Protein AF-A0A8H6N8F7-F1 (afdb_monomer_lite)

Organism: NCBI:txid2175873

Sequence (261 aa):
MEMISMSLSLWENTLRLYAQHRIFLEILWTTSWWVPLLLPAYGRMRTPTFAKYAKLPYAGLGVHLLLGSAVLSRYYFLYATTGASPVPDIVDLVLGLAFAASSLQMSAHVHMGFVPVVRGTFQSMALQQAAATALGYAYGDAGWHRAAVKILDAFVWVRWLAHYAPLLQGFRTYGARFTAAVFVSLPLCLWEGAYPAGTPAFIALLSMLLAVDKWASRKLDGKPGPFPRALAHCGFVTVQPKHRENAETDAEVDAAGVKQE

Secondary structure (DSSP, 8-state):
-HHHHHHHHHHHHHHHHHHHHHHHHHHHHHHHHHHHHHHHHHHHTTSHHHHHHTT--HHHHHHHHHHHHHHHHHHHHHHHHHSSPPPP-HHHHHHHHHHHHHHHHHHTT--SSSHHHHHHHHHHHHHHHHHHHHHHHHHT-HHHHHHHHHHTTHHHHHHHHHHHGGGSTT--SHHHHHHHHHHHHHHHHHHHTT-TTHHHHHHHHHHHHHHHHHHHHHHHTSS--HHHHHHHHTT-S---HHHHHHHHHHHHHHHHHTT--

Radius of gyration: 21.54 Å; chains: 1; bounding box: 44×47×79 Å

pLDDT: mean 88.4, std 13.24, range [39.88, 98.62]

Structure (mmCIF, N/CA/C/O backbone):
data_AF-A0A8H6N8F7-F1
#
_entry.id   AF-A0A8H6N8F7-F1
#
loop_
_atom_site.group_PDB
_atom_site.id
_atom_site.type_symbol
_atom_site.label_atom_id
_atom_site.label_alt_id
_atom_site.label_comp_id
_atom_site.label_asym_id
_atom_site.label_entity_id
_atom_site.label_seq_id
_atom_site.pdbx_PDB_ins_code
_atom_site.Cartn_x
_atom_site.Cartn_y
_atom_site.Cartn_z
_atom_site.occupancy
_atom_site.B_iso_or_equiv
_atom_site.auth_seq_id
_atom_site.auth_comp_id
_atom_site.auth_asym_id
_atom_site.auth_atom_id
_atom_site.pdbx_PDB_model_num
ATOM 1 N N . MET A 1 1 ? 12.695 19.269 40.455 1.00 65.12 1 MET A N 1
ATOM 2 C CA . MET A 1 1 ? 11.546 18.354 40.648 1.00 65.12 1 MET A CA 1
ATOM 3 C C . MET A 1 1 ? 10.294 18.856 39.923 1.00 65.12 1 MET A C 1
ATOM 5 O O . MET A 1 1 ? 9.653 18.066 39.247 1.00 65.12 1 MET A O 1
ATOM 9 N N . GLU A 1 2 ? 9.994 20.159 39.950 1.00 72.50 2 GLU A N 1
ATOM 10 C CA . GLU A 1 2 ? 8.830 20.756 39.258 1.00 72.50 2 GLU A CA 1
ATOM 11 C C . GLU A 1 2 ? 8.816 20.569 37.731 1.00 72.50 2 GLU A C 1
ATOM 13 O O . GLU A 1 2 ? 7.770 20.282 37.160 1.00 72.50 2 GLU A O 1
ATOM 18 N N . MET A 1 3 ? 9.975 20.631 37.068 1.00 68.56 3 MET A N 1
ATOM 19 C CA . MET A 1 3 ? 10.068 20.467 35.608 1.00 68.56 3 MET A CA 1
ATOM 20 C C . MET A 1 3 ? 9.625 19.073 35.121 1.00 68.56 3 MET A C 1
ATOM 22 O O . MET A 1 3 ? 9.060 18.946 34.040 1.00 68.56 3 MET A O 1
ATOM 26 N N . ILE A 1 4 ? 9.845 18.035 35.940 1.00 76.00 4 ILE A N 1
ATOM 27 C CA . ILE A 1 4 ? 9.419 16.653 35.653 1.00 76.00 4 ILE A CA 1
ATOM 28 C C . ILE A 1 4 ? 7.911 16.500 35.899 1.00 76.00 4 ILE A C 1
ATOM 30 O O . ILE A 1 4 ? 7.221 15.833 35.139 1.00 76.00 4 ILE A O 1
ATOM 34 N N . SER A 1 5 ? 7.374 17.164 36.926 1.00 73.88 5 SER A N 1
ATOM 35 C CA . SER A 1 5 ? 5.928 17.181 37.190 1.00 73.88 5 SER A CA 1
ATOM 36 C C . SER A 1 5 ? 5.151 17.882 36.064 1.00 73.88 5 SER A C 1
ATOM 38 O O . SER A 1 5 ? 4.116 17.397 35.608 1.00 73.88 5 SER A O 1
ATOM 40 N N . MET A 1 6 ? 5.692 18.990 35.545 1.00 82.69 6 MET A N 1
ATOM 41 C CA . MET A 1 6 ? 5.088 19.734 34.437 1.00 82.69 6 MET A CA 1
ATOM 42 C C . MET A 1 6 ? 5.139 18.966 33.106 1.00 82.69 6 MET A C 1
ATOM 44 O O . MET A 1 6 ? 4.196 19.044 32.322 1.00 82.69 6 MET A O 1
ATOM 48 N N . SER A 1 7 ? 6.204 18.201 32.838 1.00 82.88 7 SER A N 1
ATOM 49 C CA . SER A 1 7 ? 6.280 17.390 31.615 1.00 82.88 7 SER A CA 1
ATOM 50 C C . SER A 1 7 ? 5.319 16.196 31.640 1.00 82.88 7 SER A C 1
ATOM 52 O O . SER A 1 7 ? 4.711 15.886 30.615 1.00 82.88 7 SER A O 1
ATOM 54 N N . LEU A 1 8 ? 5.124 15.568 32.806 1.00 84.81 8 LEU A N 1
ATOM 55 C CA . LEU A 1 8 ? 4.173 14.467 32.984 1.00 84.81 8 LEU A CA 1
ATOM 56 C C . LEU A 1 8 ? 2.723 14.926 32.790 1.00 84.81 8 LEU A C 1
ATOM 58 O O . LEU A 1 8 ? 1.974 14.285 32.054 1.00 84.81 8 LEU A O 1
ATOM 62 N N . SER A 1 9 ? 2.342 16.071 33.365 1.00 90.12 9 SER A N 1
ATOM 63 C CA . SER A 1 9 ? 0.978 16.595 33.215 1.00 90.12 9 SER A CA 1
ATOM 64 C C . SER A 1 9 ? 0.659 16.998 31.770 1.00 90.12 9 SER A C 1
ATOM 66 O O . SER A 1 9 ? -0.441 16.736 31.281 1.00 90.12 9 SER A O 1
ATOM 68 N N . LEU A 1 10 ? 1.627 17.566 31.041 1.00 89.62 10 LEU A N 1
ATOM 69 C CA . LEU A 1 10 ? 1.473 17.883 29.619 1.00 89.62 10 LEU A CA 1
ATOM 70 C C . LEU A 1 10 ? 1.268 16.614 28.772 1.00 89.62 10 LEU A C 1
ATOM 72 O O . LEU A 1 10 ? 0.411 16.588 27.884 1.00 89.62 10 LEU A O 1
ATOM 76 N N . TRP A 1 11 ? 2.032 15.556 29.055 1.00 89.62 11 TRP A N 1
ATOM 77 C CA . TRP A 1 11 ? 1.922 14.279 28.352 1.00 89.62 11 TRP A CA 1
ATOM 78 C C . TRP A 1 11 ? 0.565 13.609 28.589 1.00 89.62 11 TRP A C 1
ATOM 80 O O . TRP A 1 11 ? -0.104 13.216 27.633 1.00 89.62 11 TRP A O 1
ATOM 90 N N . GLU A 1 12 ? 0.106 13.549 29.839 1.00 93.38 12 GLU A N 1
ATOM 91 C CA . GLU A 1 12 ? -1.213 13.005 30.180 1.00 93.38 12 GLU A CA 1
ATOM 92 C C . GLU A 1 12 ? -2.351 13.783 29.511 1.00 93.38 12 GLU A C 1
ATOM 94 O O . GLU A 1 12 ? -3.271 13.182 28.951 1.00 93.38 12 GLU A O 1
ATOM 99 N N . ASN A 1 13 ? -2.270 15.116 29.508 1.00 91.25 13 ASN A N 1
ATOM 100 C CA . ASN A 1 13 ? -3.240 15.965 28.819 1.00 91.25 13 ASN A CA 1
ATOM 101 C C . ASN A 1 13 ? -3.242 15.707 27.307 1.00 91.25 13 ASN A C 1
ATOM 103 O O . ASN A 1 13 ? -4.309 15.627 26.699 1.00 91.25 13 ASN A O 1
ATOM 107 N N . THR A 1 14 ? -2.067 15.504 26.708 1.00 89.19 14 THR A N 1
ATOM 108 C CA . THR A 1 14 ? -1.934 15.172 25.282 1.00 89.19 14 THR A CA 1
ATOM 109 C C . THR A 1 14 ? -2.563 13.816 24.966 1.00 89.19 14 THR A C 1
ATOM 111 O O . THR A 1 14 ? -3.321 13.702 24.005 1.00 89.19 14 THR A O 1
ATOM 114 N N . LEU A 1 15 ? -2.320 12.798 25.797 1.00 90.94 15 LEU A N 1
ATOM 115 C CA . LEU A 1 15 ? -2.925 11.475 25.636 1.00 90.94 15 LEU A CA 1
ATOM 116 C C . LEU A 1 15 ? -4.449 11.515 25.783 1.00 90.94 15 LEU A C 1
ATOM 118 O O . LEU A 1 15 ? -5.148 10.851 25.019 1.00 90.94 15 LEU A O 1
ATOM 122 N N . ARG A 1 16 ? -4.977 12.309 26.722 1.00 91.25 16 ARG A N 1
ATOM 123 C CA . ARG A 1 16 ? -6.427 12.506 26.876 1.00 91.25 16 ARG A CA 1
ATOM 124 C C . ARG A 1 16 ? -7.036 13.199 25.664 1.00 91.25 16 ARG A C 1
ATOM 126 O O . ARG A 1 16 ? -8.046 12.724 25.151 1.00 91.25 16 ARG A O 1
ATOM 133 N N . LEU A 1 17 ? -6.410 14.273 25.185 1.00 90.19 17 LEU A N 1
ATOM 134 C CA . LEU A 1 17 ? -6.863 15.008 24.005 1.00 90.19 17 LEU A CA 1
ATOM 135 C C . LEU A 1 17 ? -6.837 14.115 22.756 1.00 90.19 17 LEU A C 1
ATOM 137 O O . LEU A 1 17 ? -7.800 14.080 21.991 1.00 90.19 17 LEU A O 1
ATOM 141 N N . TYR A 1 18 ? -5.775 13.321 22.598 1.00 89.75 18 TYR A N 1
ATOM 142 C CA . TYR A 1 18 ? -5.691 12.307 21.554 1.00 89.75 18 TYR A CA 1
ATOM 143 C C . TYR A 1 18 ? -6.804 11.267 21.692 1.00 89.75 18 TYR A C 1
ATOM 145 O O . TYR A 1 18 ? -7.508 11.014 20.725 1.00 89.75 18 TYR A O 1
ATOM 153 N N . ALA A 1 19 ? -7.026 10.698 22.879 1.00 88.75 19 ALA A N 1
ATOM 154 C CA . ALA A 1 19 ? -8.071 9.698 23.089 1.00 88.75 19 ALA A CA 1
ATOM 155 C C . ALA A 1 19 ? -9.476 10.237 22.762 1.00 88.75 19 ALA A C 1
ATOM 157 O O . ALA A 1 19 ? -10.270 9.527 22.146 1.00 88.75 19 ALA A O 1
ATOM 158 N N . GLN A 1 20 ? -9.756 11.494 23.120 1.00 92.31 20 GLN A N 1
ATOM 159 C CA . GLN A 1 20 ? -11.032 12.163 22.851 1.00 92.31 20 GLN A CA 1
ATOM 160 C C . GLN A 1 20 ? -11.240 12.477 21.364 1.00 92.31 20 GLN A C 1
ATOM 162 O O . GLN A 1 20 ? -12.354 12.347 20.862 1.00 92.31 20 GLN A O 1
ATOM 167 N N . HIS A 1 21 ? -10.181 12.860 20.645 1.00 92.38 21 HIS A N 1
ATOM 168 C CA . HIS A 1 21 ? -10.279 13.328 19.258 1.00 92.38 21 HIS A CA 1
ATOM 169 C C . HIS A 1 21 ? -9.615 12.404 18.232 1.00 92.38 21 HIS A C 1
ATOM 171 O O . HIS A 1 21 ? -9.447 12.803 17.080 1.00 92.38 21 HIS A O 1
ATOM 177 N N . ARG A 1 22 ? -9.266 11.166 18.605 1.00 91.88 22 ARG A N 1
ATOM 178 C CA . ARG A 1 22 ? -8.479 10.240 17.767 1.00 91.88 22 ARG A CA 1
ATOM 179 C C . ARG A 1 22 ? -9.025 10.091 16.349 1.00 91.88 22 ARG A C 1
ATOM 181 O O . ARG A 1 22 ? -8.258 10.113 15.399 1.00 91.88 22 ARG A O 1
ATOM 188 N N . ILE A 1 23 ? -10.348 9.998 16.208 1.00 92.50 23 ILE A N 1
ATOM 189 C CA . ILE A 1 23 ? -11.019 9.770 14.921 1.00 92.50 23 ILE A CA 1
ATOM 190 C C . ILE A 1 23 ? -10.851 10.989 14.023 1.00 92.50 23 ILE A C 1
ATOM 192 O O . ILE A 1 23 ? -10.432 10.869 12.875 1.00 92.50 23 ILE A O 1
ATOM 196 N N . PHE A 1 24 ? -11.130 12.173 14.571 1.00 93.31 24 PHE A N 1
ATOM 197 C CA . PHE A 1 24 ? -10.958 13.431 13.859 1.00 93.31 24 PHE A CA 1
ATOM 198 C C . PHE A 1 24 ? -9.496 13.646 13.461 1.00 93.31 24 PHE A C 1
ATOM 200 O O . PHE A 1 24 ? -9.222 13.981 12.313 1.00 93.31 24 PHE A O 1
ATOM 207 N N . LEU A 1 25 ? -8.562 13.406 14.385 1.00 92.75 25 LEU A N 1
ATOM 208 C CA . LEU A 1 25 ? -7.131 13.543 14.128 1.00 92.75 25 LEU A CA 1
ATOM 209 C C . LEU A 1 25 ? -6.653 12.569 13.049 1.00 92.75 25 LEU A C 1
ATOM 211 O O . LEU A 1 25 ? -5.896 12.973 12.175 1.00 92.75 25 LEU A O 1
ATOM 215 N N . GLU A 1 26 ? -7.119 11.320 13.063 1.00 92.88 26 GLU A N 1
ATOM 216 C CA . GLU A 1 26 ? -6.758 10.322 12.057 1.00 92.88 26 GLU A CA 1
ATOM 217 C C . GLU A 1 26 ? -7.327 10.676 10.676 1.00 92.88 26 GLU A C 1
ATOM 219 O O . GLU A 1 26 ? -6.599 10.623 9.687 1.00 92.88 26 GLU A O 1
ATOM 224 N N . ILE A 1 27 ? -8.591 11.110 10.594 1.00 93.88 27 ILE A N 1
ATOM 225 C CA . ILE A 1 27 ? -9.196 11.585 9.340 1.00 93.88 27 ILE A CA 1
ATOM 226 C C . ILE A 1 27 ? -8.449 12.810 8.815 1.00 93.88 27 ILE A C 1
ATOM 228 O O . ILE A 1 27 ? -8.100 12.854 7.636 1.00 93.88 27 ILE A O 1
ATOM 232 N N . LEU A 1 28 ? -8.194 13.805 9.666 1.00 93.94 28 LEU A N 1
ATOM 233 C CA . LEU A 1 28 ? -7.483 15.026 9.292 1.00 93.94 28 LEU A CA 1
ATOM 234 C C . LEU A 1 28 ? -6.064 14.708 8.812 1.00 93.94 28 LEU A C 1
ATOM 236 O O . LEU A 1 28 ? -5.633 15.201 7.770 1.00 93.94 28 LEU A O 1
ATOM 240 N N . TRP A 1 29 ? -5.351 13.851 9.540 1.00 91.12 29 TRP A N 1
ATOM 241 C CA . TRP A 1 29 ? -4.020 13.387 9.172 1.00 91.12 29 TRP A CA 1
ATOM 242 C C . TRP A 1 29 ? -4.028 12.700 7.807 1.00 91.12 29 TRP A C 1
ATOM 244 O O . TRP A 1 29 ? -3.336 13.133 6.889 1.00 91.12 29 TRP A O 1
ATOM 254 N N . THR A 1 30 ? -4.874 11.688 7.623 1.00 91.81 30 THR A N 1
ATOM 255 C CA . THR A 1 30 ? -4.928 10.947 6.364 1.00 91.81 30 THR A CA 1
ATOM 256 C C . THR A 1 30 ? -5.357 11.854 5.210 1.00 91.81 30 THR A C 1
ATOM 258 O O . THR A 1 30 ? -4.682 11.907 4.184 1.00 91.81 30 THR A O 1
ATOM 261 N N . THR A 1 31 ? -6.419 12.644 5.360 1.00 91.12 31 THR A N 1
ATOM 262 C CA . THR A 1 31 ? -6.897 13.523 4.278 1.00 91.12 31 THR A CA 1
ATOM 263 C C . THR A 1 31 ? -5.898 14.617 3.905 1.00 91.12 31 THR A C 1
ATOM 265 O O . THR A 1 31 ? -5.712 14.869 2.712 1.00 91.12 31 THR A O 1
ATOM 268 N N . SER A 1 32 ? -5.207 15.223 4.878 1.00 92.75 32 SER A N 1
ATOM 269 C CA . SER A 1 32 ? -4.227 16.288 4.612 1.00 92.75 32 SER A CA 1
ATOM 270 C C . SER A 1 32 ? -3.031 15.810 3.787 1.00 92.75 32 SER A C 1
ATOM 272 O O . SER A 1 32 ? -2.471 16.594 3.023 1.00 92.75 32 SER A O 1
ATOM 274 N N . TRP A 1 33 ? -2.682 14.523 3.858 1.00 92.00 33 TRP A N 1
ATOM 275 C CA . TRP A 1 33 ? -1.603 13.945 3.055 1.00 92.00 33 TRP A CA 1
ATOM 276 C C . TRP A 1 33 ? -2.118 13.361 1.737 1.00 92.00 33 TRP A C 1
ATOM 278 O O . TRP A 1 33 ? -1.488 13.528 0.691 1.00 92.00 33 TRP A O 1
ATOM 288 N N . TRP A 1 34 ? -3.275 12.698 1.760 1.00 92.88 34 TRP A N 1
ATOM 289 C CA . TRP A 1 34 ? -3.838 12.049 0.580 1.00 92.88 34 TRP A CA 1
ATOM 290 C C . TRP A 1 34 ? -4.349 13.038 -0.453 1.00 92.88 34 TRP A C 1
ATOM 292 O O . TRP A 1 34 ? -3.985 12.917 -1.620 1.00 92.88 34 TRP A O 1
ATOM 302 N N . VAL A 1 35 ? -5.175 14.011 -0.065 1.00 92.62 35 VAL A N 1
ATOM 303 C CA . VAL A 1 35 ? -5.860 14.900 -1.018 1.00 92.62 35 VAL A CA 1
ATOM 304 C C . VAL A 1 35 ? -4.867 15.640 -1.931 1.00 92.62 35 VAL A C 1
ATOM 306 O O . VAL A 1 35 ? -5.040 15.565 -3.154 1.00 92.62 35 VAL A O 1
ATOM 309 N N . PRO A 1 36 ? -3.781 16.259 -1.419 1.00 94.25 36 PRO A N 1
ATOM 310 C CA . PRO A 1 36 ? -2.803 16.942 -2.270 1.00 94.25 36 PRO A CA 1
ATOM 311 C C . PRO A 1 36 ? -2.053 16.016 -3.234 1.00 94.25 36 PRO A C 1
ATOM 313 O O . PRO A 1 36 ? -1.581 16.467 -4.274 1.00 94.25 36 PRO A O 1
ATOM 316 N N . LEU A 1 37 ? -1.931 14.726 -2.912 1.00 92.88 37 LEU A N 1
ATOM 317 C CA . LEU A 1 37 ? -1.226 13.742 -3.738 1.00 92.88 37 LEU A CA 1
ATOM 318 C C . LEU A 1 37 ? -2.160 13.015 -4.716 1.00 92.88 37 LEU A C 1
ATOM 320 O O . LEU A 1 37 ? -1.749 12.651 -5.822 1.00 92.88 37 LEU A O 1
ATOM 324 N N . LEU A 1 38 ? -3.415 12.821 -4.319 1.00 92.00 38 LEU A N 1
ATOM 325 C CA . LEU A 1 38 ? -4.437 12.091 -5.052 1.00 92.00 38 LEU A CA 1
ATOM 326 C C . LEU A 1 38 ? -5.074 12.958 -6.145 1.00 92.00 38 LEU A C 1
ATOM 328 O O . LEU A 1 38 ? -5.243 12.484 -7.267 1.00 92.00 38 LEU A O 1
ATOM 332 N N . LEU A 1 39 ? -5.352 14.239 -5.875 1.00 93.56 39 LEU A N 1
ATOM 333 C CA . LEU A 1 39 ? -5.940 15.143 -6.873 1.00 93.56 39 LEU A CA 1
ATOM 334 C C . LEU A 1 39 ? -5.069 15.282 -8.138 1.00 93.56 39 LEU A C 1
ATOM 336 O O . LEU A 1 39 ? -5.598 15.100 -9.239 1.00 93.56 39 LEU A O 1
ATOM 340 N N . PRO A 1 40 ? -3.740 15.505 -8.051 1.00 92.38 40 PRO A N 1
ATOM 341 C CA . PRO A 1 40 ? -2.886 15.496 -9.236 1.00 92.38 40 PRO A CA 1
ATOM 342 C C . PRO A 1 40 ? -2.819 14.126 -9.915 1.00 92.38 40 PRO A C 1
ATOM 344 O O . PRO A 1 40 ? -2.663 14.066 -11.134 1.00 92.38 40 PRO A O 1
ATOM 347 N N . ALA A 1 41 ? -2.933 13.025 -9.161 1.00 90.19 41 ALA A N 1
ATOM 348 C CA . ALA A 1 41 ? -2.971 11.685 -9.741 1.00 90.19 41 ALA A CA 1
ATOM 349 C C . ALA A 1 41 ? -4.212 11.515 -10.632 1.00 90.19 41 ALA A C 1
ATOM 351 O O . ALA A 1 41 ? -4.068 11.143 -11.794 1.00 90.19 41 ALA A O 1
ATOM 352 N N . TYR A 1 42 ? -5.395 11.906 -10.150 1.00 92.69 42 TYR A N 1
ATOM 353 C CA . TYR A 1 42 ? -6.616 11.946 -10.962 1.00 92.69 42 TYR A CA 1
ATOM 354 C C . TYR A 1 42 ? -6.519 12.931 -12.131 1.00 92.69 42 TYR A C 1
ATOM 356 O O . TYR A 1 42 ? -6.971 12.626 -13.232 1.00 92.69 42 TYR A O 1
ATOM 364 N N . GLY A 1 43 ? -5.877 14.087 -11.940 1.00 91.88 43 GLY A N 1
ATOM 365 C CA . GLY A 1 43 ? -5.614 15.038 -13.022 1.00 91.88 43 GLY A CA 1
ATOM 366 C C . GLY A 1 43 ? -4.804 14.418 -14.167 1.00 91.88 43 GLY A C 1
ATOM 367 O O . GLY A 1 43 ? -5.153 14.590 -15.334 1.00 91.88 43 GLY A O 1
ATOM 368 N N . ARG A 1 44 ? -3.773 13.626 -13.843 1.00 88.62 44 ARG A N 1
ATOM 369 C CA . ARG A 1 44 ? -2.968 12.879 -14.829 1.00 88.62 44 ARG A CA 1
ATOM 370 C C . ARG A 1 44 ? -3.745 11.758 -15.514 1.00 88.62 44 ARG A C 1
ATOM 372 O O . ARG A 1 44 ? -3.389 11.390 -16.627 1.00 88.62 44 ARG A O 1
ATOM 379 N N . MET A 1 45 ? -4.807 11.259 -14.886 1.00 89.06 45 MET A N 1
ATOM 380 C CA . MET A 1 45 ? -5.718 10.275 -15.471 1.00 89.06 45 MET A CA 1
ATOM 381 C C . MET A 1 45 ? -6.766 10.882 -16.402 1.00 89.06 45 MET A C 1
ATOM 383 O O . MET A 1 45 ? -7.578 10.141 -16.932 1.00 89.06 45 MET A O 1
ATOM 387 N N . ARG A 1 46 ? -6.775 12.201 -16.637 1.00 88.56 46 ARG A N 1
ATOM 388 C CA . ARG A 1 46 ? -7.686 12.807 -17.626 1.00 88.56 46 ARG A CA 1
ATOM 389 C C . ARG A 1 46 ? -7.282 12.514 -19.068 1.00 88.56 46 ARG A C 1
ATOM 391 O O . ARG A 1 46 ? -8.118 12.589 -19.960 1.00 88.56 46 ARG A O 1
ATOM 398 N N . THR A 1 47 ? -6.004 12.222 -19.306 1.00 87.25 47 THR A N 1
ATOM 399 C CA . THR A 1 47 ? -5.485 11.899 -20.636 1.00 87.25 47 THR A CA 1
ATOM 400 C C . THR A 1 47 ? -4.633 10.633 -20.577 1.00 87.25 47 THR A C 1
ATOM 402 O O . THR A 1 47 ? -3.948 10.382 -19.582 1.00 87.25 47 THR A O 1
ATOM 405 N N . PRO A 1 48 ? -4.603 9.823 -21.650 1.00 87.12 48 PRO A N 1
ATOM 406 C CA . PRO A 1 48 ? -3.787 8.612 -21.677 1.00 87.12 48 PRO A CA 1
ATOM 407 C C . PRO A 1 48 ? -2.281 8.906 -21.749 1.00 87.12 48 PRO A C 1
ATOM 409 O O . PRO A 1 48 ? -1.473 7.993 -21.592 1.00 87.12 48 PRO A O 1
ATOM 412 N N . THR A 1 49 ? -1.882 10.160 -21.983 1.00 87.81 49 THR A N 1
ATOM 413 C CA . THR A 1 49 ? -0.490 10.576 -22.201 1.00 87.81 49 THR A CA 1
ATOM 414 C C . THR A 1 49 ? 0.422 10.188 -21.043 1.00 87.81 49 THR A C 1
ATOM 416 O O . THR A 1 49 ? 1.500 9.642 -21.272 1.00 87.81 49 THR A O 1
ATOM 419 N N . PHE A 1 50 ? -0.019 10.408 -19.800 1.00 85.44 50 PHE A N 1
ATOM 420 C CA . PHE A 1 50 ? 0.776 10.051 -18.627 1.00 85.44 50 PHE A CA 1
ATOM 421 C C . PHE A 1 50 ? 0.983 8.537 -18.522 1.00 85.44 50 PHE A C 1
ATOM 423 O O . PHE A 1 50 ? 2.112 8.087 -18.351 1.00 85.44 50 PHE A O 1
ATOM 430 N N . ALA A 1 51 ? -0.087 7.751 -18.671 1.00 81.69 51 ALA A N 1
ATOM 431 C CA . ALA A 1 51 ? -0.010 6.294 -18.599 1.00 81.69 51 ALA A CA 1
ATOM 432 C C . ALA A 1 51 ? 0.883 5.717 -19.709 1.00 81.69 51 ALA A C 1
ATOM 434 O O . ALA A 1 51 ? 1.713 4.856 -19.431 1.00 81.69 51 ALA A O 1
ATOM 435 N N . LYS A 1 52 ? 0.795 6.256 -20.935 1.00 84.44 52 LYS A N 1
ATOM 436 C CA . LYS A 1 52 ? 1.682 5.884 -22.049 1.00 84.44 52 LYS A CA 1
ATOM 437 C C . LYS A 1 52 ? 3.149 6.186 -21.737 1.00 84.44 52 LYS A C 1
ATOM 439 O O . LYS A 1 52 ? 3.992 5.310 -21.901 1.00 84.44 52 LYS A O 1
ATOM 444 N N . TYR A 1 53 ? 3.451 7.390 -21.246 1.00 84.94 53 TYR A N 1
ATOM 445 C CA . TYR A 1 53 ? 4.816 7.775 -20.867 1.00 84.94 53 TYR A CA 1
ATOM 446 C C . TYR A 1 53 ? 5.368 6.892 -19.740 1.00 84.94 53 TYR A C 1
ATOM 448 O O . TYR A 1 53 ? 6.499 6.418 -19.807 1.00 84.94 53 TYR A O 1
ATOM 456 N N . ALA A 1 54 ? 4.538 6.616 -18.735 1.00 82.25 54 ALA A N 1
ATOM 457 C CA . ALA A 1 54 ? 4.871 5.749 -17.614 1.00 82.25 54 ALA A CA 1
ATOM 458 C C . ALA A 1 54 ? 4.785 4.250 -17.951 1.00 82.25 54 ALA A C 1
ATOM 460 O O . ALA A 1 54 ? 4.962 3.435 -17.054 1.00 82.25 54 ALA A O 1
ATOM 461 N N . LYS A 1 55 ? 4.493 3.859 -19.201 1.00 87.62 55 LYS A N 1
ATOM 462 C CA . LYS A 1 55 ? 4.332 2.454 -19.624 1.00 87.62 55 LYS A CA 1
ATOM 463 C C . LYS A 1 55 ? 3.368 1.649 -18.732 1.00 87.62 55 LYS A C 1
ATOM 465 O O . LYS A 1 55 ? 3.588 0.467 -18.472 1.00 87.62 55 LYS A O 1
ATOM 470 N N . LEU A 1 56 ? 2.307 2.299 -18.254 1.00 87.44 56 LEU A N 1
ATOM 471 C CA . LEU A 1 56 ? 1.254 1.701 -17.435 1.00 87.44 56 LEU A CA 1
ATOM 472 C C . LEU A 1 56 ? -0.021 1.503 -18.268 1.00 87.44 56 LEU A C 1
ATOM 474 O O . LEU A 1 56 ? -0.339 2.341 -19.118 1.00 87.44 56 LEU A O 1
ATOM 478 N N . PRO A 1 57 ? -0.803 0.444 -18.007 1.00 88.56 57 PRO A N 1
ATOM 479 C CA . PRO A 1 57 ? -2.101 0.269 -18.642 1.00 88.56 57 PRO A CA 1
ATOM 480 C C . PRO A 1 57 ? -3.062 1.346 -18.125 1.00 88.56 57 PRO A C 1
ATOM 482 O O . PRO A 1 57 ? -3.401 1.373 -16.945 1.00 88.56 57 PRO A O 1
ATOM 485 N N . TYR A 1 58 ? -3.512 2.243 -19.005 1.00 89.94 58 TYR A N 1
ATOM 486 C CA . TYR A 1 58 ? -4.338 3.396 -18.622 1.00 89.94 58 TYR A CA 1
ATOM 487 C C . TYR A 1 58 ? -5.620 2.993 -17.876 1.00 89.94 58 TYR A C 1
ATOM 489 O O . TYR A 1 58 ? -5.881 3.499 -16.787 1.00 89.94 58 TYR A O 1
ATOM 497 N N . ALA A 1 59 ? -6.382 2.040 -18.422 1.00 91.69 59 ALA A N 1
ATOM 498 C CA . ALA A 1 59 ? -7.606 1.555 -17.784 1.00 91.69 59 ALA A CA 1
ATOM 499 C C . ALA A 1 59 ? -7.316 0.890 -16.429 1.00 91.69 59 ALA A C 1
ATOM 501 O O . ALA A 1 59 ? -7.970 1.206 -15.439 1.00 91.69 59 ALA A O 1
ATOM 502 N N . GLY A 1 60 ? -6.289 0.035 -16.366 1.00 92.19 60 GLY A N 1
ATOM 503 C CA . GLY A 1 60 ? -5.887 -0.639 -15.129 1.00 92.19 60 GLY A CA 1
ATOM 504 C C . GLY A 1 60 ? -5.457 0.338 -14.033 1.00 92.19 60 GLY A C 1
ATOM 505 O O . GLY A 1 60 ? -5.883 0.202 -12.891 1.00 92.19 60 GLY A O 1
ATOM 506 N N . LEU A 1 61 ? -4.693 1.378 -14.386 1.00 92.31 61 LEU A N 1
ATOM 507 C CA . LEU A 1 61 ? -4.307 2.439 -13.455 1.00 92.31 61 LEU A CA 1
ATOM 508 C C . LEU A 1 61 ? -5.525 3.229 -12.952 1.00 92.31 61 LEU A C 1
ATOM 510 O O . LEU A 1 61 ? -5.598 3.550 -11.768 1.00 92.31 61 LEU A O 1
ATOM 514 N N . GLY A 1 62 ? -6.488 3.520 -13.832 1.00 95.00 62 GLY A N 1
ATOM 515 C CA . GLY A 1 62 ? -7.737 4.186 -13.459 1.00 95.00 62 GLY A CA 1
ATOM 516 C C . GLY A 1 62 ? -8.556 3.361 -12.470 1.00 95.00 62 GLY A C 1
ATOM 517 O O . GLY A 1 62 ? -8.933 3.870 -11.419 1.00 95.00 62 GLY A O 1
ATOM 518 N N . VAL A 1 63 ? -8.757 2.075 -12.767 1.00 95.56 63 VAL A N 1
ATOM 519 C CA . VAL A 1 63 ? -9.443 1.128 -11.873 1.00 95.56 63 VAL A CA 1
ATOM 520 C C . VAL A 1 63 ? -8.728 1.033 -10.526 1.00 95.56 63 VAL A C 1
ATOM 522 O O . VAL A 1 63 ? -9.373 1.133 -9.488 1.00 95.56 63 VAL A O 1
ATOM 525 N N . HIS A 1 64 ? -7.400 0.913 -10.525 1.00 96.19 64 HIS A N 1
ATOM 526 C CA . HIS A 1 64 ? -6.604 0.828 -9.302 1.00 96.19 64 HIS A CA 1
ATOM 527 C C . HIS A 1 64 ? -6.767 2.068 -8.404 1.00 96.19 64 HIS A C 1
ATOM 529 O O . HIS A 1 64 ? -6.987 1.938 -7.199 1.00 96.19 64 HIS A O 1
ATOM 535 N N . LEU A 1 65 ? -6.715 3.272 -8.988 1.00 95.56 65 LEU A N 1
ATOM 536 C CA . LEU A 1 65 ? -6.924 4.521 -8.248 1.00 95.56 65 LEU A CA 1
ATOM 537 C C . LEU A 1 65 ? -8.354 4.635 -7.705 1.00 95.56 65 LEU A C 1
ATOM 539 O O . LEU A 1 65 ? -8.525 4.995 -6.541 1.00 95.56 65 LEU A O 1
ATOM 543 N N . LEU A 1 66 ? -9.360 4.286 -8.512 1.00 96.88 66 LEU A N 1
ATOM 544 C CA . LEU A 1 66 ? -10.764 4.311 -8.096 1.00 96.88 66 LEU A CA 1
ATOM 545 C C . LEU A 1 66 ? -11.037 3.335 -6.950 1.00 96.88 66 LEU A C 1
ATOM 547 O O . LEU A 1 66 ? -11.685 3.715 -5.980 1.00 96.88 66 LEU A O 1
ATOM 551 N N . LEU A 1 67 ? -10.512 2.109 -7.027 1.00 97.94 67 LEU A N 1
ATOM 552 C CA . LEU A 1 67 ? -10.653 1.109 -5.967 1.00 97.94 67 LEU A CA 1
ATOM 553 C C . LEU A 1 67 ? -9.987 1.573 -4.669 1.00 97.94 67 LEU A C 1
ATOM 555 O O . LEU A 1 67 ? -10.613 1.515 -3.615 1.00 97.94 67 LEU A O 1
ATOM 559 N N . GLY A 1 68 ? -8.759 2.099 -4.742 1.00 96.75 68 GLY A N 1
ATOM 560 C CA . GLY A 1 68 ? -8.066 2.630 -3.565 1.00 96.75 68 GLY A CA 1
ATOM 561 C C . GLY A 1 68 ? -8.824 3.793 -2.921 1.00 96.75 68 GLY A C 1
ATOM 562 O O . GLY A 1 68 ? -8.990 3.833 -1.702 1.00 96.75 68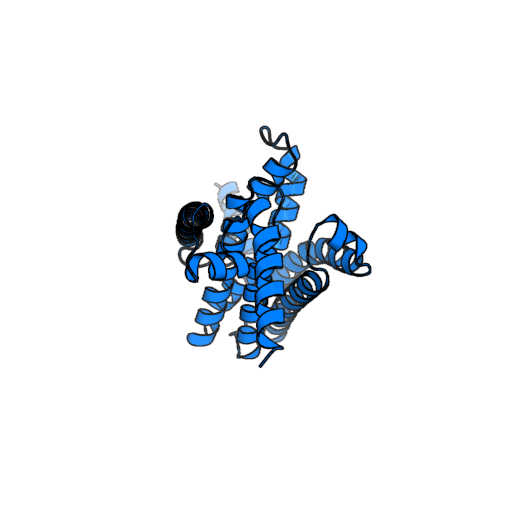 GLY A O 1
ATOM 563 N N . SER A 1 69 ? -9.356 4.711 -3.736 1.00 97.00 69 SER A N 1
ATOM 564 C CA . SER A 1 69 ? -10.217 5.794 -3.253 1.00 97.00 69 SER A CA 1
ATOM 565 C C . SER A 1 69 ? -11.516 5.278 -2.639 1.00 97.00 69 SER A C 1
ATOM 567 O O . SER A 1 69 ? -11.887 5.749 -1.572 1.00 97.00 69 SER A O 1
ATOM 569 N N . ALA A 1 70 ? -12.183 4.300 -3.255 1.00 98.12 70 ALA A N 1
ATOM 570 C CA . ALA A 1 70 ? -13.425 3.733 -2.738 1.00 98.12 70 ALA A CA 1
ATOM 571 C C . ALA A 1 70 ? -13.226 3.064 -1.370 1.00 98.12 70 ALA A C 1
ATOM 573 O O . ALA A 1 70 ? -14.002 3.334 -0.454 1.00 98.12 70 ALA A O 1
ATOM 574 N N . VAL A 1 71 ? -12.164 2.263 -1.211 1.00 98.19 71 VAL A N 1
ATOM 575 C CA . VAL A 1 71 ? -11.797 1.626 0.067 1.00 98.19 71 VAL A CA 1
ATOM 576 C C . VAL A 1 71 ? -11.577 2.684 1.153 1.00 98.19 71 VAL A C 1
ATOM 578 O O . VAL A 1 71 ? -12.201 2.619 2.211 1.00 98.19 71 VAL A O 1
ATOM 581 N N . LEU A 1 72 ? -10.746 3.699 0.886 1.00 97.00 72 LEU A N 1
ATOM 582 C CA . LEU A 1 72 ? -10.455 4.758 1.860 1.00 97.00 72 LEU A CA 1
ATOM 583 C C . LEU A 1 72 ? -11.691 5.588 2.202 1.00 97.00 72 LEU A C 1
ATOM 585 O O . LEU A 1 72 ? -11.986 5.798 3.377 1.00 97.00 72 LEU A O 1
ATOM 589 N N . SER A 1 73 ? -12.417 6.066 1.189 1.00 97.38 73 SER A N 1
ATOM 590 C CA . SER A 1 73 ? -13.602 6.897 1.389 1.00 97.38 73 SER A CA 1
ATOM 591 C C . SER A 1 73 ? -14.662 6.160 2.194 1.00 97.38 73 SER A C 1
ATOM 593 O O . SER A 1 73 ? -15.213 6.741 3.124 1.00 97.38 73 SER A O 1
ATOM 595 N N . ARG A 1 74 ? -14.912 4.882 1.889 1.00 98.06 74 ARG A N 1
ATOM 596 C CA . ARG A 1 74 ? -15.873 4.065 2.630 1.00 98.06 74 ARG A CA 1
ATOM 597 C C . ARG A 1 74 ? -15.438 3.852 4.077 1.00 98.06 74 ARG A C 1
ATOM 599 O O . ARG A 1 74 ? -16.229 4.135 4.975 1.00 98.06 74 ARG A O 1
ATOM 606 N N . TYR A 1 75 ? -14.194 3.428 4.306 1.00 98.25 75 TYR A N 1
ATOM 607 C CA . TYR A 1 75 ? -13.673 3.214 5.657 1.00 98.25 75 TYR A CA 1
ATOM 608 C C . TYR A 1 75 ? -13.788 4.484 6.506 1.00 98.25 75 TYR A C 1
ATOM 610 O O . TYR A 1 75 ? -14.376 4.461 7.583 1.00 98.25 75 TYR A O 1
ATOM 618 N N . TYR A 1 76 ? -13.288 5.619 6.009 1.00 97.38 76 TYR A N 1
ATOM 619 C CA . TYR A 1 76 ? -13.293 6.864 6.777 1.00 97.38 76 TYR A CA 1
ATOM 620 C C . TYR A 1 76 ? -14.682 7.486 6.922 1.00 97.38 76 TYR A C 1
ATOM 622 O O . TYR A 1 76 ? -14.951 8.114 7.944 1.00 97.38 76 TYR A O 1
ATOM 630 N N . PHE A 1 77 ? -15.587 7.272 5.965 1.00 97.50 77 PHE A N 1
ATOM 631 C CA . PHE A 1 77 ? -16.991 7.648 6.117 1.00 97.50 77 PHE A CA 1
ATOM 632 C C . PHE A 1 77 ? -17.657 6.869 7.259 1.00 97.50 77 PHE A C 1
ATOM 634 O O . PHE A 1 77 ? -18.279 7.470 8.137 1.00 97.50 77 PHE A O 1
ATOM 641 N N . LEU A 1 78 ? -17.489 5.544 7.295 1.00 97.38 78 LEU A 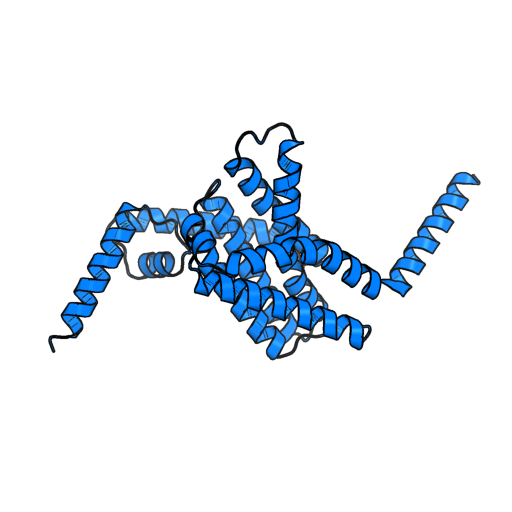N 1
ATOM 642 C CA . LEU A 1 78 ? -18.020 4.712 8.378 1.00 97.38 78 LEU A CA 1
ATOM 643 C C . LEU A 1 78 ? -17.363 5.058 9.715 1.00 97.38 78 LEU A C 1
ATOM 645 O O . LEU A 1 78 ? -18.047 5.162 10.730 1.00 97.38 78 LEU A O 1
ATOM 649 N N . TYR A 1 79 ? -16.055 5.310 9.721 1.00 96.19 79 TYR A N 1
ATOM 650 C CA . TYR A 1 79 ? -15.325 5.664 10.935 1.00 96.19 79 TYR A CA 1
ATOM 651 C C . TYR A 1 79 ? -15.806 6.999 11.522 1.00 96.19 79 TYR A C 1
ATOM 653 O O . TYR A 1 79 ? -16.002 7.114 12.731 1.00 96.19 79 TYR A O 1
ATOM 661 N N . ALA A 1 80 ? -16.071 7.988 10.662 1.00 96.19 80 ALA A N 1
ATOM 662 C CA . ALA A 1 80 ? -16.614 9.283 11.059 1.00 96.19 80 ALA A CA 1
ATOM 663 C C . ALA A 1 80 ? -18.063 9.195 11.561 1.00 96.19 80 ALA A C 1
ATOM 665 O O . ALA A 1 80 ? -18.416 9.860 12.531 1.00 96.19 80 ALA A O 1
ATOM 666 N N . THR A 1 81 ? -18.906 8.397 10.900 1.00 96.75 81 THR A N 1
ATOM 667 C CA . THR A 1 81 ? -20.348 8.328 11.202 1.00 96.75 81 THR A CA 1
ATOM 668 C C . THR A 1 81 ? -20.671 7.447 12.402 1.00 96.75 81 THR A C 1
ATOM 670 O O . THR A 1 81 ? -21.591 7.757 13.152 1.00 96.75 81 THR A O 1
ATOM 673 N N . THR A 1 82 ? -19.918 6.367 12.612 1.00 95.06 82 THR A N 1
ATOM 674 C CA . THR A 1 82 ? -20.155 5.430 13.723 1.00 95.06 82 THR A CA 1
ATOM 675 C C . THR A 1 82 ? -19.408 5.810 14.999 1.00 95.06 82 THR A C 1
ATOM 677 O O . THR A 1 82 ? -19.774 5.350 16.078 1.00 95.06 82 THR A O 1
ATOM 680 N N . GLY A 1 83 ? -18.354 6.629 14.905 1.00 93.75 83 GLY A N 1
ATOM 681 C CA . GLY A 1 83 ? -17.518 6.980 16.056 1.00 93.75 83 GLY A CA 1
ATOM 682 C C . GLY A 1 83 ? -16.690 5.808 16.606 1.00 93.75 83 GLY A C 1
ATOM 683 O O . GLY A 1 83 ? -16.142 5.902 17.707 1.00 93.75 83 GLY A O 1
ATOM 684 N N . ALA A 1 84 ? -16.575 4.707 15.861 1.00 94.00 84 ALA A N 1
ATOM 685 C CA . ALA A 1 84 ? -15.804 3.524 16.225 1.00 94.00 84 ALA A CA 1
ATOM 686 C C . ALA A 1 84 ? -15.129 2.917 14.990 1.00 94.00 84 ALA A C 1
ATOM 688 O O . ALA A 1 84 ? -15.573 3.134 13.865 1.00 94.00 84 ALA A O 1
ATOM 689 N N . SER A 1 85 ? -14.044 2.162 15.187 1.00 94.88 85 SER A N 1
ATOM 690 C CA . SER A 1 85 ? -13.354 1.491 14.080 1.00 94.88 85 SER A CA 1
ATOM 691 C C . SER A 1 85 ? -14.326 0.564 13.333 1.00 94.88 85 SER A C 1
ATOM 693 O O . SER A 1 85 ? -14.877 -0.341 13.967 1.00 94.88 85 SER A O 1
ATOM 695 N N . PRO A 1 86 ? -14.547 0.759 12.020 1.00 97.38 86 PRO A N 1
ATOM 696 C CA . PRO A 1 86 ? -15.525 -0.026 11.277 1.00 97.38 86 PRO A CA 1
ATOM 697 C C . PRO A 1 86 ? -15.134 -1.502 11.177 1.00 97.38 86 PRO A C 1
ATOM 699 O O . PRO A 1 86 ? -14.017 -1.834 10.773 1.00 97.38 86 PRO A O 1
ATOM 702 N N . VAL A 1 87 ? -16.080 -2.388 11.477 1.00 98.12 87 VAL A N 1
ATOM 703 C CA . VAL A 1 87 ? -15.974 -3.819 11.161 1.00 98.12 87 VAL A CA 1
ATOM 704 C C . VAL A 1 87 ? -16.280 -4.000 9.668 1.00 98.12 87 VAL A C 1
ATOM 706 O O . VAL A 1 87 ? -17.264 -3.423 9.201 1.00 98.12 87 VAL A O 1
ATOM 709 N N . PRO A 1 88 ? -15.452 -4.739 8.908 1.00 98.25 88 PRO A N 1
ATOM 710 C CA . PRO A 1 88 ? -15.625 -4.866 7.466 1.00 98.25 88 PRO A CA 1
ATOM 711 C C . PRO A 1 88 ? -16.835 -5.734 7.126 1.00 98.25 88 PRO A C 1
ATOM 713 O O . PRO A 1 88 ? -17.070 -6.764 7.760 1.00 98.25 88 PRO A O 1
ATOM 716 N N . ASP A 1 89 ? -17.557 -5.358 6.075 1.00 98.31 89 ASP A N 1
ATOM 717 C CA . ASP A 1 89 ? -18.605 -6.184 5.480 1.00 98.31 89 ASP A CA 1
ATOM 718 C C . ASP A 1 89 ? -18.181 -6.776 4.123 1.00 98.31 89 ASP A C 1
ATOM 720 O O . ASP A 1 89 ? -17.017 -6.732 3.715 1.00 98.31 89 ASP A O 1
ATOM 724 N N . ILE A 1 90 ? -19.135 -7.387 3.415 1.00 98.44 90 ILE A N 1
ATOM 725 C CA . ILE A 1 90 ? -18.870 -8.022 2.119 1.00 98.44 90 ILE A CA 1
ATOM 726 C C . ILE A 1 90 ? -18.420 -7.010 1.057 1.00 98.44 90 ILE A C 1
ATOM 728 O O . ILE A 1 90 ? -17.654 -7.360 0.160 1.00 98.44 90 ILE A O 1
ATOM 732 N N . VAL A 1 91 ? -18.862 -5.753 1.156 1.00 98.44 91 VAL A N 1
ATOM 733 C CA . VAL A 1 91 ? -18.456 -4.696 0.226 1.00 98.44 91 VAL A CA 1
ATOM 734 C C . VAL A 1 91 ? -16.988 -4.359 0.455 1.00 98.44 91 VAL A C 1
ATOM 736 O O . VAL A 1 91 ? -16.236 -4.257 -0.514 1.00 98.44 91 VAL A O 1
ATOM 739 N N . ASP A 1 92 ? -16.561 -4.258 1.716 1.00 98.38 92 ASP A N 1
ATOM 740 C CA . ASP A 1 92 ? -15.157 -4.021 2.068 1.00 98.38 92 ASP A CA 1
ATOM 741 C C . ASP A 1 92 ? -14.259 -5.178 1.612 1.00 98.38 92 ASP A C 1
ATOM 743 O O . ASP A 1 92 ? -13.184 -4.942 1.052 1.00 98.38 92 ASP A O 1
ATOM 747 N N . LEU A 1 93 ? -14.729 -6.426 1.755 1.00 98.62 93 LEU A N 1
ATOM 748 C CA . LEU A 1 93 ? -14.023 -7.603 1.248 1.00 98.62 93 LEU A CA 1
ATOM 749 C C . LEU A 1 93 ? -13.818 -7.531 -0.270 1.00 98.62 93 LEU A C 1
ATOM 751 O O . LEU A 1 93 ? -12.696 -7.681 -0.754 1.00 98.62 93 LEU A O 1
ATOM 755 N N . VAL A 1 94 ? -14.893 -7.297 -1.028 1.00 98.56 94 VAL A N 1
ATOM 756 C CA . VAL A 1 94 ? -14.838 -7.258 -2.496 1.00 98.56 94 VAL A CA 1
ATOM 757 C C . VAL A 1 94 ? -13.956 -6.110 -2.979 1.00 98.56 94 VAL A C 1
ATOM 759 O O . VAL A 1 94 ? -13.095 -6.325 -3.833 1.00 98.56 94 VAL A O 1
ATOM 762 N N . LEU A 1 95 ? -14.121 -4.906 -2.421 1.00 98.50 95 LEU A N 1
ATOM 763 C CA . LEU A 1 95 ? -13.308 -3.747 -2.789 1.00 98.50 95 LEU A CA 1
ATOM 764 C C . LEU A 1 95 ? -11.832 -3.956 -2.443 1.00 98.50 95 LEU A C 1
ATOM 766 O O . LEU A 1 95 ? -10.969 -3.658 -3.270 1.00 98.50 95 LEU A O 1
ATOM 770 N N . GLY A 1 96 ? -11.533 -4.496 -1.258 1.00 98.38 96 GLY A N 1
ATOM 771 C CA . GLY A 1 96 ? -10.166 -4.769 -0.828 1.00 98.38 96 GLY A CA 1
ATOM 772 C C . GLY A 1 96 ? -9.480 -5.821 -1.702 1.00 98.38 96 GLY A C 1
ATOM 773 O O . GLY A 1 96 ? -8.383 -5.579 -2.199 1.00 98.38 96 GLY A O 1
ATOM 774 N N . LEU A 1 97 ? -10.143 -6.945 -1.994 1.00 98.50 97 LEU A N 1
ATOM 775 C CA . LEU A 1 97 ? -9.582 -7.977 -2.876 1.00 98.50 97 LEU A CA 1
ATOM 776 C C . LEU A 1 97 ? -9.430 -7.493 -4.323 1.00 98.50 97 LEU A C 1
ATOM 778 O O . LEU A 1 97 ? -8.413 -7.776 -4.959 1.00 98.50 97 LEU A O 1
ATOM 782 N N . ALA A 1 98 ? -10.390 -6.720 -4.840 1.00 98.25 98 ALA A N 1
ATOM 783 C CA . ALA A 1 98 ? -10.266 -6.090 -6.152 1.00 98.25 98 ALA A CA 1
ATOM 784 C C . ALA A 1 98 ? -9.082 -5.109 -6.188 1.00 98.25 98 ALA A C 1
ATOM 786 O O . ALA A 1 98 ? -8.311 -5.091 -7.153 1.00 98.25 98 ALA A O 1
ATOM 787 N N . PHE A 1 99 ? -8.887 -4.323 -5.124 1.00 98.12 99 PHE A N 1
ATOM 788 C CA . PHE A 1 99 ? -7.740 -3.431 -4.997 1.00 98.12 99 PHE A CA 1
ATOM 789 C C . PHE A 1 99 ? -6.420 -4.214 -4.982 1.00 98.12 99 PHE A C 1
ATOM 791 O O . PHE A 1 99 ? -5.518 -3.885 -5.759 1.00 98.12 99 PHE A O 1
ATOM 798 N N . ALA A 1 100 ? -6.307 -5.285 -4.193 1.00 97.75 100 ALA A N 1
ATOM 799 C CA . ALA A 1 100 ? -5.128 -6.152 -4.189 1.00 97.75 100 ALA A CA 1
ATOM 800 C C . ALA A 1 100 ? -4.844 -6.758 -5.570 1.00 97.75 100 ALA A C 1
ATOM 802 O O . ALA A 1 100 ? -3.710 -6.700 -6.049 1.00 97.75 100 ALA A O 1
ATOM 803 N N . ALA A 1 101 ? -5.868 -7.276 -6.253 1.00 96.06 101 ALA A N 1
ATOM 804 C CA . ALA A 1 101 ? -5.728 -7.840 -7.593 1.00 96.06 101 ALA A CA 1
ATOM 805 C C . ALA A 1 101 ? -5.230 -6.792 -8.603 1.00 96.06 101 ALA A C 1
ATOM 807 O O . ALA A 1 101 ? -4.264 -7.036 -9.329 1.00 96.06 101 ALA A O 1
ATOM 808 N N . SER A 1 102 ? -5.819 -5.591 -8.595 1.00 95.88 102 SER A N 1
ATOM 809 C CA . SER A 1 102 ? -5.353 -4.483 -9.439 1.00 95.88 102 SER A CA 1
ATOM 810 C C . SER A 1 102 ? -3.911 -4.073 -9.107 1.00 95.88 102 SER A C 1
ATOM 812 O O . SER A 1 102 ? -3.127 -3.788 -10.011 1.00 95.88 102 SER A O 1
ATOM 814 N N . SER A 1 103 ? -3.518 -4.115 -7.829 1.00 95.25 103 SER A N 1
ATOM 815 C CA . SER A 1 103 ? -2.154 -3.816 -7.374 1.00 95.25 103 SER A CA 1
ATOM 816 C C . SER A 1 103 ? -1.146 -4.837 -7.904 1.00 95.25 103 SER A C 1
ATOM 818 O O . SER A 1 103 ? -0.092 -4.456 -8.417 1.00 95.25 103 SER A O 1
ATOM 820 N N . LEU A 1 104 ? -1.483 -6.132 -7.844 1.00 94.25 104 LEU A N 1
ATOM 821 C CA . LEU A 1 104 ? -0.669 -7.200 -8.429 1.00 94.25 104 LEU A CA 1
ATOM 822 C C . LEU A 1 104 ? -0.500 -6.992 -9.935 1.00 94.25 104 LEU A C 1
ATOM 824 O O . LEU A 1 104 ? 0.625 -7.023 -10.434 1.00 94.25 104 LEU A O 1
ATOM 828 N N . GLN A 1 105 ? -1.583 -6.676 -10.646 1.00 91.75 105 GLN A N 1
ATOM 829 C CA . GLN A 1 105 ? -1.530 -6.376 -12.076 1.00 91.75 105 GLN A CA 1
ATOM 830 C C . GLN A 1 105 ? -0.645 -5.152 -12.384 1.00 91.75 105 GLN A C 1
ATOM 832 O O . GLN A 1 105 ? 0.139 -5.170 -13.336 1.00 91.75 105 GLN A O 1
ATOM 837 N N . MET A 1 106 ? -0.724 -4.083 -11.583 1.00 91.62 106 MET A N 1
ATOM 838 C CA . MET A 1 106 ? 0.133 -2.901 -11.757 1.00 91.62 106 MET A CA 1
ATOM 839 C C . MET A 1 106 ? 1.604 -3.211 -11.472 1.00 91.62 106 MET A C 1
ATOM 841 O O . MET A 1 106 ? 2.479 -2.691 -12.166 1.00 91.62 106 MET A O 1
ATOM 845 N N . SER A 1 107 ? 1.891 -4.104 -10.520 1.00 92.69 107 SER A N 1
ATOM 846 C CA . SER A 1 107 ? 3.264 -4.510 -10.194 1.00 92.69 107 SER A CA 1
ATOM 847 C C . SER A 1 107 ? 4.001 -5.111 -11.402 1.00 92.69 107 SER A C 1
ATOM 849 O O . SER A 1 107 ? 5.199 -4.879 -11.573 1.00 92.69 107 SER A O 1
ATOM 851 N N . ALA A 1 108 ? 3.281 -5.781 -12.308 1.00 87.25 108 ALA A N 1
ATOM 852 C CA . ALA A 1 108 ? 3.825 -6.344 -13.546 1.00 87.25 108 ALA A CA 1
ATOM 853 C C . ALA A 1 108 ? 4.441 -5.289 -14.490 1.00 87.25 108 ALA A C 1
ATOM 855 O O . ALA A 1 108 ? 5.267 -5.613 -15.341 1.00 87.25 108 ALA A O 1
ATOM 856 N N . HIS A 1 109 ? 4.044 -4.022 -14.343 1.00 88.88 109 HIS A N 1
ATOM 857 C CA . HIS A 1 109 ? 4.435 -2.913 -15.217 1.00 88.88 109 HIS A CA 1
ATOM 858 C C . HIS A 1 109 ? 5.538 -2.028 -14.608 1.00 88.88 109 HIS A C 1
ATOM 860 O O . HIS A 1 109 ? 5.912 -0.987 -15.161 1.00 88.88 109 HIS A O 1
ATOM 866 N N . VAL A 1 110 ? 6.091 -2.439 -13.465 1.00 89.50 110 VAL A N 1
ATOM 867 C CA . VAL A 1 110 ? 7.222 -1.765 -12.824 1.00 89.50 110 VAL A CA 1
ATOM 868 C C . VAL A 1 110 ? 8.469 -1.910 -13.693 1.00 89.50 110 VAL A C 1
ATOM 870 O O . VAL A 1 110 ? 8.939 -3.011 -13.961 1.00 89.50 110 VAL A O 1
ATOM 873 N N . HIS A 1 111 ? 9.040 -0.775 -14.089 1.00 87.75 111 HIS A N 1
ATOM 874 C CA . HIS A 1 111 ? 10.234 -0.702 -14.940 1.00 87.75 111 HIS A CA 1
ATOM 875 C C . HIS A 1 111 ? 11.278 0.302 -14.416 1.00 87.75 111 HIS A C 1
ATOM 877 O O . HIS A 1 111 ? 12.260 0.588 -15.095 1.00 87.75 111 HIS A O 1
ATOM 883 N N . MET A 1 112 ? 11.069 0.858 -13.217 1.00 86.94 112 MET A N 1
ATOM 884 C CA . MET A 1 112 ? 11.944 1.858 -12.600 1.00 86.94 112 MET A CA 1
ATOM 885 C C . MET A 1 112 ? 12.567 1.339 -11.304 1.00 86.94 112 MET A C 1
ATOM 887 O O . MET A 1 112 ? 11.945 0.584 -10.559 1.00 86.94 112 MET A O 1
ATOM 891 N N . GLY A 1 113 ? 13.778 1.818 -11.007 1.00 91.88 113 GLY A N 1
ATOM 892 C CA . GLY A 1 113 ? 14.534 1.410 -9.823 1.00 91.88 113 GLY A CA 1
ATOM 893 C C . GLY A 1 113 ? 15.130 0.011 -9.959 1.00 91.88 113 GLY A C 1
ATOM 894 O O . GLY A 1 113 ? 15.337 -0.486 -11.066 1.00 91.88 113 GLY A O 1
ATOM 895 N N . PHE A 1 114 ? 15.426 -0.625 -8.828 1.00 93.50 114 PHE A N 1
ATOM 896 C CA . PHE A 1 114 ? 15.838 -2.022 -8.812 1.00 93.50 114 PHE A CA 1
ATOM 897 C C . PHE A 1 114 ? 14.597 -2.912 -8.939 1.00 93.50 114 PHE A C 1
ATOM 899 O O . PHE A 1 114 ? 13.982 -3.303 -7.946 1.00 93.50 114 PHE A O 1
ATOM 906 N N . VAL A 1 115 ? 14.212 -3.171 -10.194 1.00 91.69 115 VAL A N 1
ATOM 907 C CA . VAL A 1 115 ? 12.915 -3.748 -10.585 1.00 91.69 115 VAL A CA 1
ATOM 908 C C . VAL A 1 115 ? 12.499 -4.973 -9.759 1.00 91.69 115 VAL A C 1
ATOM 910 O O . VAL A 1 115 ? 11.367 -4.953 -9.276 1.00 91.69 115 VAL A O 1
ATOM 913 N N . PRO A 1 116 ? 13.353 -5.991 -9.512 1.00 92.31 116 PRO A N 1
ATOM 914 C CA . PRO A 1 116 ? 12.941 -7.156 -8.726 1.00 92.31 116 PRO A CA 1
ATOM 915 C C . PRO A 1 116 ? 12.478 -6.792 -7.309 1.00 92.31 116 PRO A C 1
ATOM 917 O O . PRO A 1 116 ? 11.448 -7.277 -6.850 1.00 92.31 116 PRO A O 1
ATOM 920 N N . VAL A 1 117 ? 13.190 -5.883 -6.633 1.00 95.19 117 VAL A N 1
ATOM 921 C CA . VAL A 1 117 ? 12.850 -5.448 -5.268 1.00 95.19 117 VAL A CA 1
ATOM 922 C C . VAL A 1 117 ? 11.615 -4.559 -5.259 1.00 95.19 117 VAL A C 1
ATOM 924 O O . VAL A 1 117 ? 10.738 -4.750 -4.419 1.00 95.19 117 VAL A O 1
ATOM 927 N N . VAL A 1 118 ? 11.511 -3.614 -6.196 1.00 95.81 118 VAL A N 1
ATOM 928 C CA . VAL A 1 118 ? 10.350 -2.715 -6.281 1.00 95.81 118 VAL A CA 1
ATOM 929 C C . VAL A 1 118 ? 9.082 -3.516 -6.571 1.00 95.81 118 VAL A C 1
ATOM 931 O O . VAL A 1 118 ? 8.087 -3.377 -5.862 1.00 95.81 118 VAL A O 1
ATOM 934 N N . ARG A 1 119 ? 9.124 -4.398 -7.576 1.00 94.56 119 ARG A N 1
ATOM 935 C CA . ARG A 1 119 ? 7.990 -5.253 -7.928 1.00 94.56 119 ARG A CA 1
ATOM 936 C C . ARG A 1 119 ? 7.643 -6.215 -6.798 1.00 94.56 119 ARG A C 1
ATOM 938 O O . ARG A 1 119 ? 6.480 -6.276 -6.415 1.00 94.56 119 ARG A O 1
ATOM 945 N N . GLY A 1 120 ? 8.639 -6.901 -6.234 1.00 95.94 120 GLY A N 1
ATOM 946 C CA . GLY A 1 120 ? 8.440 -7.791 -5.092 1.00 95.94 120 GLY A CA 1
ATOM 947 C C . GLY A 1 120 ? 7.804 -7.068 -3.905 1.00 95.94 120 GLY A C 1
ATOM 948 O O . GLY A 1 120 ? 6.904 -7.607 -3.276 1.00 95.94 120 GLY A O 1
ATOM 949 N N . THR A 1 121 ? 8.183 -5.813 -3.646 1.00 97.56 121 THR A N 1
ATOM 950 C CA . THR A 1 121 ? 7.565 -5.005 -2.582 1.00 97.56 121 THR A CA 1
ATOM 951 C C . THR A 1 121 ? 6.097 -4.698 -2.871 1.00 97.56 121 THR A C 1
ATOM 953 O O . THR A 1 121 ? 5.262 -4.877 -1.989 1.00 97.56 121 THR A O 1
ATOM 956 N N . PHE A 1 122 ? 5.751 -4.285 -4.097 1.00 96.56 122 PHE A N 1
ATOM 957 C CA . PHE A 1 122 ? 4.347 -4.066 -4.472 1.00 96.56 122 PHE A CA 1
ATOM 958 C C . PHE A 1 122 ? 3.515 -5.352 -4.413 1.00 96.56 122 PHE A C 1
ATOM 960 O O . PHE A 1 122 ? 2.354 -5.317 -4.012 1.00 96.56 122 PHE A O 1
ATOM 967 N N . GLN A 1 123 ? 4.102 -6.494 -4.769 1.00 96.62 123 GLN A N 1
ATOM 968 C CA . GLN A 1 123 ? 3.444 -7.794 -4.660 1.00 96.62 123 GLN A CA 1
ATOM 969 C C . GLN A 1 123 ? 3.226 -8.200 -3.204 1.00 96.62 123 GLN A C 1
ATOM 971 O O . GLN A 1 123 ? 2.108 -8.557 -2.844 1.00 96.62 123 GLN A O 1
ATOM 976 N N . SER A 1 124 ? 4.247 -8.080 -2.349 1.00 97.62 124 SER A N 1
ATOM 977 C CA . SER A 1 124 ? 4.111 -8.306 -0.906 1.00 97.62 124 SER A CA 1
ATOM 978 C C . SER A 1 124 ? 3.031 -7.413 -0.302 1.00 97.62 124 SER A C 1
ATOM 980 O O . SER A 1 124 ? 2.190 -7.902 0.444 1.00 97.62 124 SER A O 1
ATOM 982 N N . MET A 1 125 ? 3.009 -6.130 -0.672 1.00 97.62 125 MET A N 1
ATOM 983 C CA . MET A 1 125 ? 1.989 -5.173 -0.243 1.00 97.62 125 MET A CA 1
ATOM 984 C C . MET A 1 125 ? 0.585 -5.641 -0.617 1.00 97.62 125 MET A C 1
ATOM 986 O O . MET A 1 125 ? -0.291 -5.690 0.241 1.00 97.62 125 MET A O 1
ATOM 990 N N . ALA A 1 126 ? 0.375 -6.018 -1.880 1.00 97.62 126 ALA A N 1
ATOM 991 C CA . ALA A 1 126 ? -0.919 -6.481 -2.360 1.00 97.62 126 ALA A CA 1
ATOM 992 C C . ALA A 1 126 ? -1.370 -7.772 -1.657 1.00 97.62 126 ALA A C 1
ATOM 994 O O . ALA A 1 126 ? -2.532 -7.891 -1.280 1.00 97.62 126 ALA A O 1
ATOM 995 N N . LEU A 1 127 ? -0.452 -8.716 -1.426 1.00 97.94 127 LEU A N 1
ATOM 996 C CA . LEU A 1 127 ? -0.746 -9.964 -0.717 1.00 97.94 127 LEU A CA 1
ATOM 997 C C . LEU A 1 127 ? -1.064 -9.729 0.765 1.00 97.94 127 LEU A C 1
ATOM 999 O O . LEU A 1 127 ? -2.006 -10.322 1.282 1.00 97.94 127 LEU A O 1
ATOM 1003 N N . GLN A 1 128 ? -0.325 -8.849 1.446 1.00 98.25 128 GLN A N 1
ATOM 1004 C CA . GLN A 1 128 ? -0.616 -8.479 2.836 1.00 98.25 128 GLN A CA 1
ATOM 1005 C C . GLN A 1 128 ? -1.936 -7.710 2.950 1.00 98.25 128 GLN A C 1
ATOM 1007 O O . GLN A 1 128 ? -2.704 -7.951 3.877 1.00 98.25 128 GLN A O 1
ATOM 1012 N N . GLN A 1 129 ? -2.244 -6.835 1.990 1.00 98.31 129 GLN A N 1
ATOM 1013 C CA . GLN A 1 129 ? -3.524 -6.130 1.940 1.00 98.31 129 GLN A CA 1
ATOM 1014 C C . GLN A 1 129 ? -4.684 -7.116 1.749 1.00 98.31 129 GLN A C 1
ATOM 1016 O O . GLN A 1 129 ? -5.665 -7.050 2.494 1.00 98.31 129 GLN A O 1
ATOM 1021 N N . ALA A 1 130 ? -4.551 -8.067 0.818 1.00 98.44 130 ALA A N 1
ATOM 1022 C CA . ALA A 1 130 ? -5.553 -9.104 0.587 1.00 98.44 130 ALA A CA 1
ATOM 1023 C C . ALA A 1 130 ? -5.755 -9.977 1.831 1.00 98.44 130 ALA A C 1
ATOM 1025 O O . ALA A 1 130 ? -6.891 -10.232 2.226 1.00 98.44 130 ALA A O 1
ATOM 1026 N N . ALA A 1 131 ? -4.658 -10.392 2.475 1.00 98.50 131 ALA A N 1
ATOM 1027 C CA . ALA A 1 131 ? -4.701 -11.185 3.696 1.00 98.50 131 ALA A CA 1
ATOM 1028 C C . ALA A 1 131 ? -5.410 -10.432 4.829 1.00 98.50 131 ALA A C 1
ATOM 1030 O O . ALA A 1 131 ? -6.350 -10.966 5.407 1.00 98.50 131 ALA A O 1
ATOM 1031 N N . ALA A 1 132 ? -5.032 -9.182 5.110 1.00 98.50 132 ALA A N 1
ATOM 1032 C CA . ALA A 1 132 ? -5.687 -8.386 6.146 1.00 98.50 132 ALA A CA 1
ATOM 1033 C C . ALA A 1 132 ? -7.170 -8.127 5.847 1.00 98.50 132 ALA A C 1
ATOM 1035 O O . ALA A 1 132 ? -7.994 -8.213 6.753 1.00 98.50 132 ALA A O 1
ATOM 1036 N N . THR A 1 133 ? -7.524 -7.881 4.582 1.00 98.56 133 THR A N 1
ATOM 1037 C CA . THR A 1 133 ? -8.925 -7.725 4.161 1.00 98.56 133 THR A CA 1
ATOM 1038 C C . THR A 1 133 ? -9.719 -9.005 4.440 1.00 98.56 133 THR A C 1
ATOM 1040 O O . THR A 1 133 ? -10.778 -8.960 5.066 1.00 98.56 133 THR A O 1
ATOM 1043 N N . ALA A 1 134 ? -9.198 -10.159 4.012 1.00 98.62 134 ALA A N 1
ATOM 1044 C CA . ALA A 1 134 ? -9.857 -11.448 4.187 1.00 98.62 134 ALA A CA 1
ATOM 1045 C C . ALA A 1 134 ? -9.992 -11.834 5.666 1.00 98.62 134 ALA A C 1
ATOM 1047 O O . ALA A 1 134 ? -11.063 -12.265 6.085 1.00 98.62 134 ALA A O 1
ATOM 1048 N N . LEU A 1 135 ? -8.934 -11.647 6.462 1.00 98.50 135 LEU A N 1
ATOM 1049 C CA . LEU A 1 135 ? -8.940 -11.938 7.899 1.00 98.50 135 LEU A CA 1
ATOM 1050 C C . LEU A 1 135 ? -9.885 -10.997 8.654 1.00 98.50 135 LEU A C 1
ATOM 1052 O O . LEU A 1 135 ? -10.634 -11.457 9.511 1.00 98.50 135 LEU A O 1
ATOM 1056 N N . GLY A 1 136 ? -9.905 -9.708 8.303 1.00 98.50 136 GLY A N 1
ATOM 1057 C CA . GLY A 1 136 ? -10.828 -8.739 8.891 1.00 98.50 136 GLY A CA 1
ATOM 1058 C C . GLY A 1 136 ? -12.283 -9.130 8.669 1.00 98.50 136 GLY A C 1
ATOM 1059 O O . GLY A 1 136 ? -13.060 -9.125 9.619 1.00 98.50 136 GLY A O 1
ATOM 1060 N N . TYR A 1 137 ? -12.644 -9.534 7.448 1.00 98.62 137 TYR A N 1
ATOM 1061 C CA . TYR A 1 137 ? -13.995 -10.012 7.150 1.00 98.62 137 TYR A CA 1
ATOM 1062 C C . TYR A 1 137 ? -14.309 -11.345 7.840 1.00 98.62 137 TYR A C 1
ATOM 1064 O O . TYR A 1 137 ? -15.337 -11.471 8.499 1.00 98.62 137 TYR A O 1
ATOM 1072 N N . ALA A 1 138 ? -13.416 -12.333 7.729 1.00 98.56 138 ALA A N 1
ATOM 1073 C CA . ALA A 1 138 ? -13.644 -13.676 8.258 1.00 98.56 138 ALA A CA 1
ATOM 1074 C C . ALA A 1 138 ? -13.805 -13.702 9.786 1.00 98.56 138 ALA A C 1
ATOM 1076 O O . ALA A 1 138 ? -14.588 -14.498 10.302 1.00 98.56 138 ALA A O 1
ATOM 1077 N N . TYR A 1 139 ? -13.080 -12.839 10.503 1.00 98.3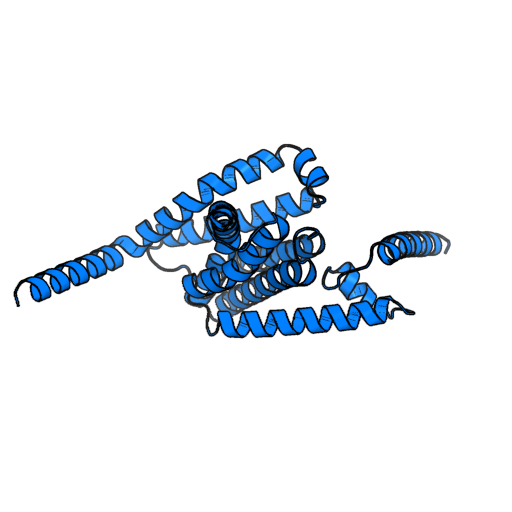1 139 TYR A N 1
ATOM 1078 C CA . TYR A 1 139 ? -13.148 -12.745 11.963 1.00 98.31 139 TYR A CA 1
ATOM 1079 C C . TYR A 1 139 ? -14.037 -11.607 12.475 1.00 98.31 139 TYR A C 1
ATOM 1081 O O . TYR A 1 139 ? -14.213 -11.490 13.686 1.00 98.31 139 TYR A O 1
ATOM 1089 N N . GLY A 1 140 ? -14.591 -10.766 11.594 1.00 98.00 140 GLY A N 1
ATOM 1090 C CA . GLY A 1 140 ? -15.314 -9.559 12.003 1.00 98.00 140 GLY A CA 1
ATOM 1091 C C . GLY A 1 140 ? -14.438 -8.597 12.817 1.00 98.00 140 GLY A C 1
ATOM 1092 O O . GLY A 1 140 ? -14.913 -7.971 13.763 1.00 98.00 140 GLY A O 1
ATOM 1093 N N . ASP A 1 141 ? -13.150 -8.502 12.480 1.00 98.31 141 ASP A N 1
ATOM 1094 C CA . ASP A 1 141 ? -12.152 -7.779 13.266 1.00 98.31 141 ASP A CA 1
ATOM 1095 C C . ASP A 1 141 ? -11.818 -6.415 12.640 1.00 98.31 141 ASP A C 1
ATOM 1097 O O . ASP A 1 141 ? -11.262 -6.307 11.540 1.00 98.31 141 ASP A O 1
ATOM 1101 N N . ALA A 1 142 ? -12.141 -5.345 13.371 1.00 97.94 142 ALA A N 1
ATOM 1102 C CA . ALA A 1 142 ? -11.882 -3.971 12.941 1.00 97.94 142 ALA A CA 1
ATOM 1103 C C . ALA A 1 142 ? -10.382 -3.615 12.911 1.00 97.94 142 ALA A C 1
ATOM 1105 O O . ALA A 1 142 ? -9.981 -2.699 12.191 1.00 97.94 142 ALA A O 1
ATOM 1106 N N . GLY A 1 143 ? -9.540 -4.320 13.672 1.00 98.12 143 GLY A N 1
ATOM 1107 C CA . GLY A 1 143 ? -8.089 -4.139 13.674 1.00 98.12 143 GLY A CA 1
ATOM 1108 C C . GLY A 1 143 ? -7.460 -4.607 12.364 1.00 98.12 143 GLY A C 1
ATOM 1109 O O . GLY A 1 143 ? -6.721 -3.851 11.736 1.00 98.12 143 GLY A O 1
ATOM 1110 N N . TRP A 1 144 ? -7.816 -5.804 11.896 1.00 98.44 144 TRP A N 1
ATOM 1111 C CA . TRP A 1 144 ? -7.409 -6.325 10.589 1.00 98.44 144 TRP A CA 1
ATOM 1112 C C . TRP A 1 144 ? -7.938 -5.475 9.434 1.00 98.44 144 TRP A C 1
ATOM 1114 O O . TRP A 1 144 ? -7.194 -5.193 8.493 1.00 98.44 144 TRP A O 1
ATOM 1124 N N . HIS A 1 145 ? -9.180 -4.994 9.524 1.00 98.44 145 HIS A N 1
ATOM 1125 C CA . HIS A 1 145 ? -9.722 -4.064 8.533 1.00 98.44 145 HIS A CA 1
ATOM 1126 C C . HIS A 1 145 ? -8.925 -2.762 8.479 1.00 98.44 145 HIS A C 1
ATOM 1128 O O . HIS A 1 145 ? -8.494 -2.338 7.405 1.00 98.44 145 HIS A O 1
ATOM 1134 N N . ARG A 1 146 ? -8.641 -2.164 9.642 1.00 97.81 146 ARG A N 1
ATOM 1135 C CA . ARG A 1 146 ? -7.789 -0.979 9.724 1.00 97.81 146 ARG A CA 1
ATOM 1136 C C . ARG A 1 146 ? -6.394 -1.256 9.166 1.00 97.81 146 ARG A C 1
ATOM 1138 O O . ARG A 1 146 ? -5.877 -0.426 8.425 1.00 97.81 146 ARG A O 1
ATOM 1145 N N . ALA A 1 147 ? -5.795 -2.407 9.469 1.00 98.31 147 ALA A N 1
ATOM 1146 C CA . ALA A 1 147 ? -4.495 -2.795 8.930 1.00 98.31 147 ALA A CA 1
ATOM 1147 C C . ALA A 1 147 ? -4.519 -2.882 7.393 1.00 98.31 147 ALA A C 1
ATOM 1149 O O . ALA A 1 147 ? -3.613 -2.367 6.740 1.00 98.31 147 ALA A O 1
ATOM 1150 N N . ALA A 1 148 ? -5.577 -3.456 6.809 1.00 98.38 148 ALA A N 1
ATOM 1151 C CA . ALA A 1 148 ? -5.765 -3.513 5.360 1.00 98.38 148 ALA A CA 1
ATOM 1152 C C . ALA A 1 148 ? -5.859 -2.114 4.735 1.00 98.38 148 ALA A C 1
ATOM 1154 O O . ALA A 1 148 ? -5.222 -1.853 3.716 1.00 98.38 148 ALA A O 1
ATOM 1155 N N . VAL A 1 149 ? -6.612 -1.205 5.360 1.00 98.12 149 VAL A N 1
ATOM 1156 C CA . VAL A 1 149 ? -6.773 0.179 4.891 1.00 98.12 149 VAL A CA 1
ATOM 1157 C C . VAL A 1 149 ? -5.471 0.965 5.027 1.00 98.12 149 VAL A C 1
ATOM 1159 O O . VAL A 1 149 ? -5.075 1.658 4.095 1.00 98.12 149 VAL A O 1
ATOM 1162 N N . LYS A 1 150 ? -4.749 0.810 6.139 1.00 97.69 150 LYS A N 1
ATOM 1163 C CA . LYS A 1 150 ? -3.477 1.502 6.386 1.00 97.69 150 LYS A CA 1
ATOM 1164 C C . LYS A 1 150 ? -2.338 1.049 5.481 1.00 97.69 150 LYS A C 1
ATOM 1166 O O . LYS A 1 150 ? -1.434 1.832 5.219 1.00 97.69 150 LYS A O 1
ATOM 1171 N N . ILE A 1 151 ? -2.399 -0.149 4.896 1.00 98.00 151 ILE A N 1
ATOM 1172 C CA . ILE A 1 151 ? -1.455 -0.533 3.834 1.00 98.00 151 ILE A CA 1
ATOM 1173 C C . ILE A 1 151 ? -1.553 0.406 2.616 1.00 98.00 151 ILE A C 1
ATOM 1175 O O . ILE A 1 151 ? -0.539 0.654 1.960 1.00 98.00 151 ILE A O 1
ATOM 1179 N N . LEU A 1 152 ? -2.727 0.985 2.325 1.00 97.00 152 LEU A N 1
ATOM 1180 C CA . LEU A 1 152 ? -2.885 1.911 1.197 1.00 97.00 152 LEU A CA 1
ATOM 1181 C C . LEU A 1 152 ? -2.067 3.194 1.392 1.00 97.00 152 LEU A C 1
ATOM 1183 O O . LEU A 1 152 ? -1.677 3.806 0.392 1.00 97.00 152 LEU A O 1
ATOM 1187 N N . ASP A 1 153 ? -1.736 3.572 2.636 1.00 96.56 153 ASP A N 1
ATOM 1188 C CA . ASP A 1 153 ? -0.902 4.743 2.947 1.00 96.56 153 ASP A CA 1
ATOM 1189 C C . ASP A 1 153 ? 0.500 4.641 2.323 1.00 96.56 153 ASP A C 1
ATOM 1191 O O . ASP A 1 153 ? 1.208 5.644 2.205 1.00 96.56 153 ASP A O 1
ATOM 1195 N N . ALA A 1 154 ? 0.881 3.479 1.782 1.00 96.06 154 ALA A N 1
ATOM 1196 C CA . ALA A 1 154 ? 2.080 3.331 0.970 1.00 96.06 154 ALA A CA 1
ATOM 1197 C C . ALA A 1 154 ? 2.095 4.300 -0.222 1.00 96.06 154 ALA A C 1
ATOM 1199 O O . ALA A 1 154 ? 3.152 4.810 -0.595 1.00 96.06 154 ALA A O 1
ATOM 1200 N N . PHE A 1 155 ? 0.929 4.634 -0.788 1.00 94.56 155 PHE A N 1
ATOM 1201 C CA . PHE A 1 155 ? 0.803 5.668 -1.816 1.00 94.56 155 PHE A CA 1
ATOM 1202 C C . PHE A 1 155 ? 1.417 7.004 -1.370 1.00 94.56 155 PHE A C 1
ATOM 1204 O O . PHE A 1 155 ? 2.111 7.669 -2.152 1.00 94.56 155 PHE A O 1
ATOM 1211 N N . VAL A 1 156 ? 1.163 7.382 -0.120 1.00 95.00 156 VAL A N 1
ATOM 1212 C CA . VAL A 1 156 ? 1.631 8.614 0.503 1.00 95.00 156 VAL A CA 1
ATOM 1213 C C . VAL A 1 156 ? 3.097 8.479 0.897 1.00 95.00 156 VAL A C 1
ATOM 1215 O O . VAL A 1 156 ? 3.921 9.286 0.460 1.00 95.00 156 VAL A O 1
ATOM 1218 N N . TRP A 1 157 ? 3.435 7.429 1.648 1.00 96.25 157 TRP A N 1
ATOM 1219 C CA . TRP A 1 157 ? 4.784 7.194 2.157 1.00 96.25 157 TRP A CA 1
ATOM 1220 C C . TRP A 1 157 ? 5.824 7.123 1.039 1.00 96.25 157 TRP A C 1
ATOM 1222 O O . TRP A 1 157 ? 6.863 7.770 1.137 1.00 96.25 157 TRP A O 1
ATOM 1232 N N . VAL A 1 158 ? 5.536 6.435 -0.072 1.00 95.88 158 VAL A N 1
ATOM 1233 C CA . VAL A 1 158 ? 6.449 6.384 -1.228 1.00 95.88 158 VAL A CA 1
ATOM 1234 C C . VAL A 1 158 ? 6.726 7.777 -1.789 1.00 95.88 158 VAL A C 1
ATOM 1236 O O . VAL A 1 158 ? 7.869 8.091 -2.117 1.00 95.88 158 VAL A O 1
ATOM 1239 N N . ARG A 1 159 ? 5.703 8.629 -1.908 1.00 94.25 159 ARG A N 1
ATOM 1240 C CA . ARG A 1 159 ? 5.852 9.981 -2.471 1.00 94.25 159 ARG A CA 1
ATOM 1241 C C . ARG A 1 159 ? 6.614 10.896 -1.529 1.00 94.25 159 ARG A C 1
ATOM 1243 O O . ARG A 1 159 ? 7.510 11.599 -1.984 1.00 94.25 159 ARG A O 1
ATOM 1250 N N . TRP A 1 160 ? 6.293 10.845 -0.242 1.00 93.81 160 TRP A N 1
ATOM 1251 C CA . TRP A 1 160 ? 6.997 11.594 0.792 1.00 93.81 160 TRP A CA 1
ATOM 1252 C C . TRP A 1 160 ? 8.469 11.200 0.856 1.00 93.81 160 TRP A C 1
ATOM 1254 O O . TRP A 1 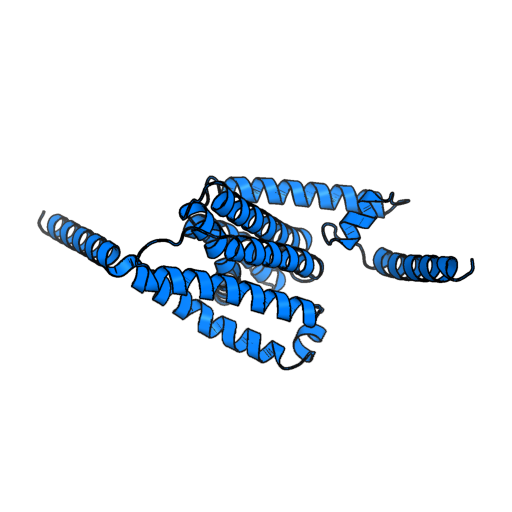160 ? 9.345 12.045 0.678 1.00 93.81 160 TRP A O 1
ATOM 1264 N N . LEU A 1 161 ? 8.756 9.908 1.005 1.00 94.44 161 LEU A N 1
ATOM 1265 C CA . LEU A 1 161 ? 10.126 9.409 1.059 1.00 94.44 161 LEU A CA 1
ATOM 1266 C C . LEU A 1 161 ? 10.888 9.735 -0.227 1.00 94.44 161 LEU A C 1
ATOM 1268 O O . LEU A 1 161 ? 12.016 10.204 -0.150 1.00 94.44 161 LEU A O 1
ATOM 1272 N N . ALA A 1 162 ? 10.286 9.572 -1.409 1.00 92.19 162 ALA A N 1
ATOM 1273 C CA . ALA A 1 162 ? 10.948 9.915 -2.668 1.00 92.19 162 ALA A CA 1
ATOM 1274 C C . ALA A 1 162 ? 11.206 11.426 -2.822 1.00 92.19 162 ALA A C 1
ATOM 1276 O O . ALA A 1 162 ? 12.221 11.806 -3.412 1.00 92.19 162 ALA A O 1
ATOM 1277 N N . HIS A 1 163 ? 10.314 12.276 -2.301 1.00 91.56 163 HIS A N 1
ATOM 1278 C CA . HIS A 1 163 ? 10.461 13.731 -2.318 1.00 91.56 163 HIS A CA 1
ATOM 1279 C C . HIS A 1 163 ? 11.610 14.197 -1.418 1.00 91.56 163 HIS A C 1
ATOM 1281 O O . HIS A 1 163 ? 12.416 15.018 -1.848 1.00 91.56 163 HIS A O 1
ATOM 1287 N N . TYR A 1 164 ? 11.723 13.631 -0.213 1.00 91.81 164 TYR A N 1
ATOM 1288 C CA . TYR A 1 164 ? 12.741 14.013 0.770 1.00 91.81 164 TYR A CA 1
ATOM 1289 C C . TYR A 1 164 ? 14.047 13.211 0.675 1.00 91.81 164 TYR A C 1
ATOM 1291 O O . TYR A 1 164 ? 15.069 13.651 1.194 1.00 91.81 164 TYR A O 1
ATOM 1299 N N . ALA A 1 165 ? 14.079 12.092 -0.055 1.00 90.50 165 ALA A N 1
ATOM 1300 C CA . ALA A 1 165 ? 15.291 11.300 -0.278 1.00 90.50 165 ALA A CA 1
ATOM 1301 C C . ALA A 1 165 ? 16.516 12.077 -0.815 1.00 90.50 165 ALA A C 1
ATOM 1303 O O . ALA A 1 165 ? 17.627 11.684 -0.466 1.00 90.50 165 ALA A O 1
ATOM 1304 N N . PRO A 1 166 ? 16.396 13.154 -1.625 1.00 90.50 166 PRO A N 1
ATOM 1305 C CA . PRO A 1 166 ? 17.551 13.960 -2.040 1.00 90.50 166 PRO A CA 1
ATOM 1306 C C . PRO A 1 166 ? 18.278 14.651 -0.883 1.00 90.50 166 PRO A C 1
ATOM 1308 O O . PRO A 1 166 ? 19.435 15.021 -1.044 1.00 90.50 166 PRO A O 1
ATOM 1311 N N . LEU A 1 167 ? 17.612 14.835 0.262 1.00 89.44 167 LEU A N 1
ATOM 1312 C CA . LEU A 1 167 ? 18.218 15.419 1.460 1.00 89.44 167 LEU A CA 1
ATOM 1313 C C . LEU A 1 167 ? 19.154 14.435 2.177 1.00 89.44 167 LEU A C 1
ATOM 1315 O O . LEU A 1 167 ? 19.952 14.844 3.015 1.00 89.44 167 LEU A O 1
ATOM 1319 N N . LEU A 1 168 ? 19.066 13.140 1.857 1.00 88.00 168 LEU A N 1
ATOM 1320 C CA . LEU A 1 168 ? 19.884 12.094 2.455 1.00 88.00 168 LEU A CA 1
ATOM 1321 C C . LEU A 1 168 ? 21.107 11.811 1.579 1.00 88.00 168 LEU A C 1
ATOM 1323 O O . LEU A 1 168 ? 21.002 11.591 0.368 1.00 88.00 168 LEU A O 1
ATOM 1327 N N . GLN A 1 169 ? 22.284 11.755 2.199 1.00 77.62 169 GLN A N 1
ATOM 1328 C CA . GLN A 1 169 ? 23.491 11.312 1.509 1.00 77.62 169 GLN A CA 1
ATOM 1329 C C . GLN A 1 169 ? 23.346 9.833 1.106 1.00 77.62 169 GLN A C 1
ATOM 1331 O O . GLN A 1 169 ? 22.976 8.994 1.920 1.00 77.62 169 GLN A O 1
ATOM 1336 N N . GLY A 1 170 ? 23.635 9.509 -0.160 1.00 81.38 170 GLY A N 1
ATOM 1337 C CA . GLY A 1 170 ? 23.678 8.126 -0.663 1.00 81.38 170 GLY A CA 1
ATOM 1338 C C . GLY A 1 170 ? 22.729 7.815 -1.825 1.00 81.38 170 GLY A C 1
ATOM 1339 O O . GLY A 1 170 ? 23.036 6.944 -2.638 1.00 81.38 170 GLY A O 1
ATOM 1340 N N . PHE A 1 171 ? 21.635 8.562 -2.006 1.00 87.56 171 PHE A N 1
ATOM 1341 C CA . PHE A 1 171 ? 20.679 8.301 -3.093 1.00 87.56 171 PHE A CA 1
ATOM 1342 C C . PHE A 1 171 ? 20.905 9.199 -4.317 1.00 87.56 171 PHE A C 1
ATOM 1344 O O . PHE A 1 171 ? 20.184 10.166 -4.557 1.00 87.56 171 PHE A O 1
ATOM 1351 N N . ARG A 1 172 ? 21.910 8.857 -5.132 1.00 85.88 172 ARG A N 1
ATOM 1352 C CA . ARG A 1 172 ? 22.339 9.688 -6.276 1.00 85.88 172 ARG A CA 1
ATOM 1353 C C . ARG A 1 172 ? 21.412 9.640 -7.496 1.00 85.88 172 ARG A C 1
ATOM 1355 O O . ARG A 1 172 ? 21.386 10.586 -8.275 1.00 85.88 172 ARG A O 1
ATOM 1362 N N . THR A 1 173 ? 20.649 8.563 -7.688 1.00 90.62 173 THR A N 1
ATOM 1363 C CA . THR A 1 173 ? 19.766 8.397 -8.858 1.00 90.62 173 THR A CA 1
ATOM 1364 C C . THR A 1 173 ? 18.295 8.416 -8.458 1.00 90.62 173 THR A C 1
ATOM 1366 O O . THR A 1 173 ? 17.932 8.106 -7.323 1.00 90.62 173 THR A O 1
ATOM 1369 N N . TYR A 1 174 ? 17.407 8.780 -9.390 1.00 90.06 174 TYR A N 1
ATOM 1370 C CA . TYR A 1 174 ? 15.962 8.655 -9.160 1.00 90.06 174 TYR A CA 1
ATOM 1371 C C . TYR A 1 174 ? 15.557 7.203 -8.866 1.00 90.06 174 TYR A C 1
ATOM 1373 O O . TYR A 1 174 ? 14.826 6.957 -7.913 1.00 90.06 174 TYR A O 1
ATOM 1381 N N . GLY A 1 175 ? 16.104 6.238 -9.614 1.00 92.38 175 GLY A N 1
ATOM 1382 C CA . GLY A 1 175 ? 15.829 4.817 -9.400 1.00 92.38 175 GLY A CA 1
ATOM 1383 C C . GLY A 1 175 ? 16.204 4.328 -7.997 1.00 92.38 175 GLY A C 1
ATOM 1384 O O . GLY A 1 175 ? 15.422 3.602 -7.387 1.00 92.38 175 GLY A O 1
ATOM 1385 N N . ALA A 1 176 ? 17.348 4.757 -7.452 1.00 92.88 176 ALA A N 1
ATOM 1386 C CA . ALA A 1 176 ? 17.753 4.413 -6.088 1.00 92.88 176 ALA A CA 1
ATOM 1387 C C . ALA A 1 176 ? 16.810 5.022 -5.038 1.00 92.88 176 ALA A C 1
ATOM 1389 O O . ALA A 1 176 ? 16.338 4.305 -4.157 1.00 92.88 176 ALA A O 1
ATOM 1390 N N . ARG A 1 177 ? 16.468 6.314 -5.180 1.00 94.50 177 ARG A N 1
ATOM 1391 C CA . ARG A 1 177 ? 15.498 7.006 -4.308 1.00 94.50 177 ARG A CA 1
ATOM 1392 C C . ARG A 1 177 ? 14.140 6.310 -4.317 1.00 94.50 177 ARG A C 1
ATOM 1394 O O . ARG A 1 177 ? 13.584 6.037 -3.262 1.00 94.50 177 ARG A O 1
ATOM 1401 N N . PHE A 1 178 ? 13.632 5.986 -5.505 1.00 94.31 178 PHE A N 1
ATOM 1402 C CA . PHE A 1 178 ? 12.348 5.312 -5.668 1.00 94.31 178 PHE A CA 1
ATOM 1403 C C . PHE A 1 178 ? 12.360 3.901 -5.071 1.00 94.31 178 PHE A C 1
ATOM 1405 O O . PHE A 1 178 ? 11.428 3.532 -4.367 1.00 94.31 178 PHE A O 1
ATOM 1412 N N . THR A 1 179 ? 13.439 3.139 -5.279 1.00 95.69 179 THR A N 1
ATOM 1413 C CA . THR A 1 179 ? 13.591 1.793 -4.698 1.00 95.69 179 THR A CA 1
ATOM 1414 C C . THR A 1 179 ? 13.555 1.839 -3.175 1.00 95.69 179 THR A C 1
ATOM 1416 O O . THR A 1 179 ? 12.801 1.089 -2.560 1.00 95.69 179 THR A O 1
ATOM 1419 N N . ALA A 1 180 ? 14.332 2.741 -2.569 1.00 95.69 180 ALA A N 1
ATOM 1420 C CA . ALA A 1 180 ? 14.366 2.904 -1.121 1.00 95.69 180 ALA A CA 1
ATOM 1421 C C . ALA A 1 180 ? 13.015 3.379 -0.572 1.00 95.69 180 ALA A C 1
ATOM 1423 O O . ALA A 1 180 ? 12.523 2.815 0.400 1.00 95.69 180 ALA A O 1
ATOM 1424 N N . ALA A 1 181 ? 12.384 4.359 -1.226 1.00 96.62 181 ALA A N 1
ATOM 1425 C CA . ALA A 1 181 ? 11.071 4.859 -0.838 1.00 96.62 181 ALA A CA 1
ATOM 1426 C C . ALA A 1 181 ? 10.006 3.752 -0.848 1.00 96.62 181 ALA A C 1
ATOM 1428 O O . ALA A 1 181 ? 9.267 3.611 0.120 1.00 96.62 181 ALA A O 1
ATOM 1429 N N . VAL A 1 182 ? 9.959 2.933 -1.904 1.00 96.94 182 VAL A N 1
ATOM 1430 C CA . VAL A 1 182 ? 9.042 1.786 -1.996 1.00 96.94 182 VAL A CA 1
ATOM 1431 C C . VAL A 1 182 ? 9.328 0.768 -0.897 1.00 96.94 182 VAL A C 1
ATOM 1433 O O . VAL A 1 182 ? 8.417 0.426 -0.147 1.00 96.94 182 VAL A O 1
ATOM 1436 N N . PHE A 1 183 ? 10.582 0.347 -0.738 1.00 97.25 183 PHE A N 1
ATOM 1437 C CA . PHE A 1 183 ? 10.958 -0.649 0.264 1.00 97.25 183 PHE A CA 1
ATOM 1438 C C . PHE A 1 183 ? 10.648 -0.204 1.703 1.00 97.25 183 PHE A C 1
ATOM 1440 O O . PHE A 1 183 ? 10.116 -0.986 2.483 1.00 97.25 183 PHE A O 1
ATOM 1447 N N . VAL A 1 184 ? 10.951 1.050 2.053 1.00 97.12 184 VAL A N 1
ATOM 1448 C CA . VAL A 1 184 ? 10.749 1.595 3.409 1.00 97.12 184 VAL A CA 1
ATOM 1449 C C . VAL A 1 184 ? 9.284 1.936 3.684 1.00 97.12 184 VAL A C 1
ATOM 1451 O O . VAL A 1 184 ? 8.845 1.838 4.829 1.00 97.12 184 VAL A O 1
ATOM 1454 N N . SER A 1 185 ? 8.506 2.296 2.658 1.00 97.62 185 SER A N 1
ATOM 1455 C CA . SER A 1 185 ? 7.097 2.664 2.838 1.00 97.62 185 SER A CA 1
ATOM 1456 C C . SER A 1 185 ? 6.269 1.551 3.477 1.00 97.62 185 SER A C 1
ATOM 1458 O O . SER A 1 185 ? 5.479 1.824 4.375 1.00 97.62 185 SER A O 1
ATOM 1460 N N . LEU A 1 186 ? 6.464 0.296 3.064 1.00 97.06 186 LEU A N 1
ATOM 1461 C CA . LEU A 1 186 ? 5.606 -0.801 3.499 1.00 97.06 186 LEU A CA 1
ATOM 1462 C C . LEU A 1 186 ? 5.753 -1.116 5.002 1.00 97.06 186 LEU A C 1
ATOM 1464 O O . LEU A 1 186 ? 4.726 -1.154 5.677 1.00 97.06 186 LEU A O 1
ATOM 1468 N N . PRO A 1 187 ? 6.964 -1.246 5.583 1.00 97.94 187 PRO A N 1
ATOM 1469 C CA . PRO A 1 187 ? 7.132 -1.323 7.035 1.00 97.94 187 PRO A CA 1
ATOM 1470 C C . PRO A 1 187 ? 6.443 -0.192 7.811 1.00 97.94 187 PRO A C 1
ATOM 1472 O O . PRO A 1 187 ? 5.838 -0.460 8.847 1.00 97.94 187 PRO A O 1
ATOM 1475 N N . LEU A 1 188 ? 6.491 1.050 7.311 1.00 97.44 188 LEU A N 1
ATOM 1476 C CA . LEU A 1 188 ? 5.824 2.189 7.956 1.00 97.44 188 LEU A CA 1
ATOM 1477 C C . LEU A 1 188 ? 4.301 2.034 7.939 1.00 97.44 188 LEU A C 1
ATOM 1479 O O . LEU A 1 188 ? 3.662 2.240 8.965 1.00 97.44 188 LEU A O 1
ATOM 1483 N N . CYS A 1 189 ? 3.731 1.596 6.816 1.00 97.06 189 CYS A N 1
ATOM 1484 C CA . CYS A 1 189 ? 2.291 1.353 6.697 1.00 97.06 189 CYS A CA 1
ATOM 1485 C C . CYS A 1 189 ? 1.827 0.208 7.601 1.00 97.06 189 CYS A C 1
ATOM 1487 O O . CYS A 1 189 ? 0.777 0.284 8.231 1.00 97.06 189 CYS A O 1
ATOM 1489 N N . LEU A 1 190 ? 2.620 -0.864 7.677 1.00 97.69 190 LEU A N 1
ATOM 1490 C CA . LEU A 1 190 ? 2.328 -2.018 8.525 1.00 97.69 190 LEU A CA 1
ATOM 1491 C C . LEU A 1 190 ? 2.401 -1.650 10.010 1.00 97.69 190 LEU A C 1
ATOM 1493 O O . LEU A 1 190 ? 1.569 -2.106 10.791 1.00 97.69 190 LEU A O 1
ATOM 1497 N N . TRP A 1 191 ? 3.357 -0.799 10.393 1.00 97.44 191 TRP A N 1
ATOM 1498 C CA . TRP A 1 191 ? 3.431 -0.228 11.736 1.00 97.44 191 TRP A CA 1
ATOM 1499 C C . TRP A 1 191 ? 2.233 0.683 12.032 1.00 97.44 191 TRP A C 1
ATOM 1501 O O . TRP A 1 191 ? 1.563 0.491 13.044 1.00 97.44 191 TRP A O 1
ATOM 1511 N N . GLU A 1 192 ? 1.905 1.609 11.127 1.00 95.38 192 GLU A N 1
ATOM 1512 C CA . GLU A 1 192 ? 0.764 2.522 11.269 1.00 95.38 192 GLU A CA 1
ATOM 1513 C C . GLU A 1 192 ? -0.565 1.762 11.369 1.00 95.38 192 GLU A C 1
ATOM 1515 O O . GLU A 1 192 ? -1.445 2.137 12.145 1.00 95.38 192 GLU A O 1
ATOM 1520 N N . GLY A 1 193 ? -0.698 0.668 10.618 1.00 95.81 193 GLY A N 1
ATOM 1521 C CA . GLY A 1 193 ? -1.833 -0.249 10.628 1.00 95.81 193 GLY A CA 1
ATOM 1522 C C . GLY A 1 193 ? -1.903 -1.181 11.834 1.00 95.81 193 GLY A C 1
ATOM 1523 O O . GLY A 1 193 ? -2.913 -1.863 11.977 1.00 95.81 193 GLY A O 1
ATOM 1524 N N . ALA A 1 194 ? -0.873 -1.215 12.687 1.00 96.69 194 ALA A N 1
ATOM 1525 C CA . ALA A 1 194 ? -0.704 -2.218 13.740 1.00 96.69 194 ALA A CA 1
ATOM 1526 C C . ALA A 1 194 ? -0.825 -3.665 13.210 1.00 96.69 194 ALA A C 1
ATOM 1528 O O . ALA A 1 194 ? -1.380 -4.541 13.871 1.00 96.69 194 ALA A O 1
ATOM 1529 N N . TYR A 1 195 ? -0.306 -3.917 12.002 1.00 97.69 195 TYR A N 1
ATOM 1530 C CA . TYR A 1 195 ? -0.381 -5.216 11.339 1.00 97.69 195 TYR A CA 1
ATOM 1531 C C . TYR A 1 195 ? 0.397 -6.273 12.152 1.00 97.69 195 TYR A C 1
ATOM 1533 O O . TYR A 1 195 ? 1.614 -6.121 12.339 1.00 97.69 195 TYR A O 1
ATOM 1541 N N . PRO A 1 196 ? -0.242 -7.370 12.601 1.00 95.69 196 PRO A N 1
ATOM 1542 C CA . PRO A 1 196 ? 0.419 -8.411 13.387 1.00 95.69 196 PRO A CA 1
ATOM 1543 C C . PRO A 1 196 ? 1.623 -9.021 12.662 1.00 95.69 196 PRO A C 1
ATOM 1545 O O . PRO A 1 196 ? 1.502 -9.533 11.550 1.00 95.69 196 PRO A O 1
ATOM 1548 N N . ALA A 1 197 ? 2.801 -8.948 13.289 1.00 95.19 197 ALA A N 1
ATOM 1549 C CA . ALA A 1 197 ? 4.075 -9.364 12.693 1.00 95.19 197 ALA A CA 1
ATOM 1550 C C . ALA A 1 197 ? 4.351 -8.737 11.306 1.00 95.19 197 ALA A C 1
ATOM 1552 O O . ALA A 1 197 ? 5.020 -9.349 10.474 1.00 95.19 197 ALA A O 1
ATOM 1553 N N . GLY A 1 198 ? 3.866 -7.512 11.061 1.00 95.00 198 GLY A N 1
ATOM 1554 C CA . GLY A 1 198 ? 3.884 -6.858 9.752 1.00 95.00 198 GLY A CA 1
ATOM 1555 C C . GLY A 1 198 ? 5.251 -6.864 9.065 1.00 95.00 198 GLY A C 1
ATOM 1556 O O . GLY A 1 198 ? 5.399 -7.478 8.009 1.00 95.00 198 GLY A O 1
ATOM 1557 N N . THR A 1 199 ? 6.263 -6.219 9.655 1.00 96.38 199 THR A N 1
ATOM 1558 C CA . THR A 1 199 ? 7.602 -6.130 9.042 1.00 96.38 199 THR A CA 1
ATOM 1559 C C . THR A 1 199 ? 8.267 -7.503 8.860 1.00 96.38 199 THR A C 1
ATOM 1561 O O . THR A 1 199 ? 8.724 -7.773 7.749 1.00 96.38 199 THR A O 1
ATOM 1564 N N . PRO A 1 200 ? 8.299 -8.410 9.861 1.00 97.94 200 PRO A N 1
ATOM 1565 C CA . PRO A 1 200 ? 8.801 -9.770 9.650 1.00 97.94 200 PRO A CA 1
ATOM 1566 C C . PRO A 1 200 ? 8.089 -10.520 8.516 1.00 97.94 200 PRO A C 1
ATOM 1568 O O . PRO A 1 200 ? 8.755 -11.108 7.663 1.00 97.94 200 PRO A O 1
ATOM 1571 N N . ALA A 1 201 ? 6.754 -10.454 8.460 1.00 97.12 201 ALA A N 1
ATOM 1572 C CA . ALA A 1 201 ? 5.970 -11.073 7.397 1.00 97.12 201 ALA A CA 1
ATOM 1573 C C . ALA A 1 201 ? 6.318 -10.472 6.029 1.00 97.12 201 ALA A C 1
ATOM 1575 O O . ALA A 1 201 ? 6.555 -11.214 5.082 1.00 97.12 201 ALA A O 1
ATOM 1576 N N . PHE A 1 202 ? 6.444 -9.146 5.931 1.00 97.69 202 PHE A N 1
ATOM 1577 C CA . PHE A 1 202 ? 6.875 -8.475 4.705 1.00 97.69 202 PHE A CA 1
ATOM 1578 C C . PHE A 1 202 ? 8.236 -8.987 4.216 1.00 97.69 202 PHE A C 1
ATOM 1580 O O . PHE A 1 202 ? 8.359 -9.358 3.049 1.00 97.69 202 PHE A O 1
ATOM 1587 N N . ILE A 1 203 ? 9.246 -9.042 5.091 1.00 98.19 203 ILE A N 1
ATOM 1588 C CA . ILE A 1 203 ? 10.591 -9.504 4.723 1.00 98.19 203 ILE A CA 1
ATOM 1589 C C . ILE A 1 203 ? 10.561 -10.964 4.255 1.00 98.19 203 ILE A C 1
ATOM 1591 O O . ILE A 1 203 ? 11.202 -11.298 3.253 1.00 98.19 203 ILE A O 1
ATOM 1595 N N . ALA A 1 204 ? 9.787 -11.821 4.926 1.00 98.06 204 ALA A N 1
ATOM 1596 C CA . ALA A 1 204 ? 9.609 -13.214 4.528 1.00 98.06 204 ALA A CA 1
ATOM 1597 C C . ALA A 1 204 ? 8.924 -13.333 3.153 1.00 98.06 204 ALA A C 1
ATOM 1599 O O . ALA A 1 204 ? 9.454 -14.007 2.266 1.00 98.06 204 ALA A O 1
ATOM 1600 N N . LEU A 1 205 ? 7.801 -12.631 2.942 1.00 97.44 205 LEU A N 1
ATOM 1601 C CA . LEU A 1 205 ? 7.080 -12.621 1.665 1.00 97.44 205 LEU A CA 1
ATOM 1602 C C . LEU A 1 205 ? 7.953 -12.084 0.528 1.00 97.44 205 LEU A C 1
ATOM 1604 O O . LEU A 1 205 ? 8.025 -12.704 -0.530 1.00 97.44 205 LEU A O 1
ATOM 1608 N N . LEU A 1 206 ? 8.652 -10.969 0.746 1.00 97.75 206 LEU A N 1
ATOM 1609 C CA . LEU A 1 206 ? 9.541 -10.386 -0.255 1.00 97.75 206 LEU A CA 1
ATOM 1610 C C . LEU A 1 206 ? 10.660 -11.364 -0.627 1.00 97.75 206 LEU A C 1
ATOM 1612 O O . LEU A 1 206 ? 10.922 -11.575 -1.808 1.00 97.75 206 LEU A O 1
ATOM 1616 N N . SER A 1 207 ? 11.297 -11.990 0.363 1.00 97.81 207 SER A N 1
ATOM 1617 C CA . SER A 1 207 ? 12.363 -12.971 0.123 1.00 97.81 207 SER A CA 1
ATOM 1618 C C . SER A 1 207 ? 11.853 -14.170 -0.678 1.00 97.81 207 SER A C 1
ATOM 1620 O O . SER A 1 207 ? 12.511 -14.602 -1.626 1.00 97.81 207 SER A O 1
ATOM 1622 N N . MET A 1 208 ? 10.657 -14.668 -0.347 1.00 97.12 208 MET A N 1
ATOM 1623 C CA . MET A 1 208 ? 9.996 -15.740 -1.090 1.00 97.12 208 MET A CA 1
ATOM 1624 C C . MET A 1 208 ? 9.706 -15.323 -2.536 1.00 97.12 208 MET A C 1
ATOM 1626 O O . MET A 1 208 ? 10.051 -16.057 -3.459 1.00 97.12 208 MET A O 1
ATOM 1630 N N . LEU A 1 209 ? 9.130 -14.139 -2.756 1.00 95.19 209 LEU A N 1
ATOM 1631 C CA . LEU A 1 209 ? 8.820 -13.627 -4.093 1.00 95.19 209 LEU A CA 1
ATOM 1632 C C . LEU A 1 209 ? 10.082 -13.433 -4.940 1.00 95.19 209 LEU A C 1
ATOM 1634 O O . LEU A 1 209 ? 10.089 -13.800 -6.110 1.00 95.19 209 LEU A O 1
ATOM 1638 N N . LEU A 1 210 ? 11.178 -12.942 -4.355 1.00 94.69 210 LEU A N 1
ATOM 1639 C CA . LEU A 1 210 ? 12.469 -12.834 -5.044 1.00 94.69 210 LEU A CA 1
ATOM 1640 C C . LEU A 1 210 ? 13.056 -14.213 -5.387 1.00 94.69 210 LEU A C 1
ATOM 1642 O O . LEU A 1 210 ? 13.647 -14.387 -6.455 1.00 94.69 210 LEU A O 1
ATOM 1646 N N . ALA A 1 211 ? 12.890 -15.208 -4.510 1.00 94.44 211 ALA A N 1
ATOM 1647 C CA . ALA A 1 211 ? 13.312 -16.579 -4.783 1.00 94.44 211 ALA A CA 1
ATOM 1648 C C . ALA A 1 211 ? 12.491 -17.210 -5.921 1.00 94.44 211 ALA A C 1
ATOM 1650 O O . ALA A 1 211 ? 13.071 -17.828 -6.818 1.00 94.44 211 ALA A O 1
ATOM 1651 N N . VAL A 1 212 ? 11.168 -17.002 -5.923 1.00 90.88 212 VAL A N 1
ATOM 1652 C CA . VAL A 1 212 ? 10.257 -17.434 -6.995 1.00 90.88 212 VAL A CA 1
ATOM 1653 C C . VAL A 1 212 ? 10.600 -16.739 -8.310 1.00 90.88 212 VAL A C 1
ATOM 1655 O O . VAL A 1 212 ? 10.732 -17.420 -9.325 1.00 90.88 212 VAL A O 1
ATOM 1658 N N . ASP A 1 213 ? 10.830 -15.424 -8.297 1.00 88.38 213 ASP A N 1
ATOM 1659 C CA . ASP A 1 213 ? 11.229 -14.650 -9.477 1.00 88.38 213 ASP A CA 1
ATOM 1660 C C . ASP A 1 213 ? 12.521 -15.201 -10.090 1.00 88.38 213 ASP A C 1
ATOM 1662 O O . ASP A 1 213 ? 12.597 -15.487 -11.287 1.00 88.38 213 ASP A O 1
ATOM 1666 N N . LYS A 1 214 ? 13.533 -15.442 -9.248 1.00 88.19 214 LYS A N 1
ATOM 1667 C CA . LYS A 1 214 ? 14.817 -16.016 -9.662 1.00 88.19 214 LYS A CA 1
ATOM 1668 C C . LYS A 1 214 ? 14.662 -17.428 -10.225 1.00 88.19 214 LYS A C 1
ATOM 1670 O O . LYS A 1 214 ? 15.286 -17.756 -11.235 1.00 88.19 214 LYS A O 1
ATOM 1675 N N . TRP A 1 215 ? 13.872 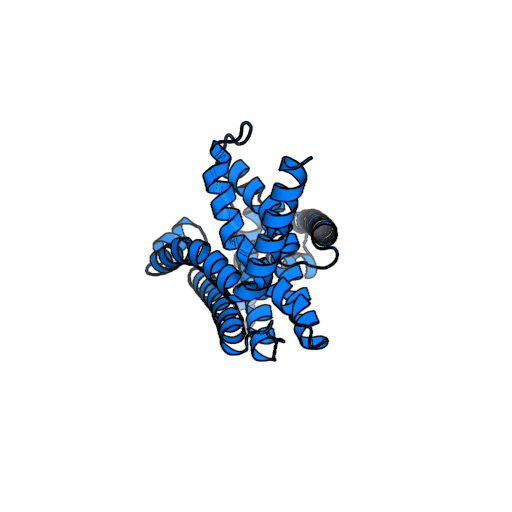-18.278 -9.570 1.00 89.31 215 TRP A N 1
ATOM 1676 C CA . TRP A 1 215 ? 13.612 -19.644 -10.025 1.00 89.31 215 TRP A CA 1
ATOM 1677 C C . TRP A 1 215 ? 12.887 -19.656 -11.373 1.00 89.31 215 TRP A C 1
ATOM 1679 O O . TRP A 1 215 ? 13.340 -20.327 -12.303 1.00 89.31 215 TRP A O 1
ATOM 1689 N N . ALA A 1 216 ? 11.812 -18.882 -11.500 1.00 84.25 216 ALA A N 1
ATOM 1690 C CA . ALA A 1 216 ? 11.003 -18.831 -12.707 1.00 84.25 216 ALA A CA 1
ATOM 1691 C C . ALA A 1 216 ? 11.780 -18.220 -13.878 1.00 84.25 216 ALA A C 1
ATOM 1693 O O . ALA A 1 216 ? 11.759 -18.783 -14.970 1.00 84.25 216 ALA A O 1
ATOM 1694 N N . SER A 1 217 ? 12.557 -17.157 -13.641 1.00 80.69 217 SER A N 1
ATOM 1695 C CA . SER A 1 217 ? 13.419 -16.544 -14.663 1.00 80.69 217 SER A CA 1
ATOM 1696 C C . SER A 1 217 ? 14.391 -17.560 -15.276 1.00 80.69 217 SER A C 1
ATOM 1698 O O . SER A 1 217 ? 14.500 -17.654 -16.495 1.00 80.69 217 SER A O 1
ATOM 1700 N N . ARG A 1 218 ? 15.020 -18.415 -14.454 1.00 84.00 218 ARG A N 1
ATOM 1701 C CA . ARG A 1 218 ? 15.908 -19.489 -14.945 1.00 84.00 218 ARG A CA 1
ATOM 1702 C C . ARG A 1 218 ? 15.183 -20.544 -15.782 1.00 84.00 218 ARG A C 1
ATOM 1704 O O . ARG A 1 218 ? 15.801 -21.170 -16.634 1.00 84.00 218 ARG A O 1
ATOM 1711 N N . LYS A 1 219 ? 13.901 -20.801 -15.506 1.00 80.19 219 LYS A N 1
ATOM 1712 C CA . LYS A 1 219 ? 13.088 -21.769 -16.260 1.00 80.19 219 LYS A CA 1
ATOM 1713 C C . LYS A 1 219 ? 12.548 -21.181 -17.566 1.00 80.19 219 LYS A C 1
ATOM 1715 O O . LYS A 1 219 ? 12.357 -21.936 -18.514 1.00 80.19 219 LYS A O 1
ATOM 1720 N N . LEU A 1 220 ? 12.342 -19.864 -17.619 1.00 74.50 220 LEU A N 1
ATOM 1721 C CA . LEU A 1 220 ? 11.938 -19.135 -18.825 1.00 74.50 220 LEU A CA 1
ATOM 1722 C C . LEU A 1 220 ? 13.055 -19.053 -19.874 1.00 74.50 220 LEU A C 1
ATOM 1724 O O . LEU A 1 220 ? 12.756 -19.088 -21.058 1.00 74.50 220 LEU A O 1
ATOM 1728 N N . ASP A 1 221 ? 14.327 -19.030 -19.469 1.00 69.25 221 ASP A N 1
ATOM 1729 C CA . ASP A 1 221 ? 15.467 -19.075 -20.402 1.00 69.25 221 ASP A CA 1
ATOM 1730 C C . ASP A 1 221 ? 15.659 -20.443 -21.107 1.00 69.25 221 ASP A C 1
ATOM 1732 O O . ASP A 1 221 ? 16.537 -20.571 -21.957 1.00 69.25 221 ASP A O 1
ATOM 1736 N N . GLY A 1 222 ? 14.852 -21.461 -20.776 1.00 73.38 222 GLY A N 1
ATOM 1737 C CA . GLY A 1 222 ? 14.849 -22.784 -21.418 1.00 73.38 222 GLY A CA 1
ATOM 1738 C C . GLY A 1 222 ? 13.609 -23.038 -22.289 1.00 73.38 222 GLY A C 1
ATOM 1739 O O . GLY A 1 222 ? 13.145 -22.156 -22.999 1.00 73.38 222 GLY A O 1
ATOM 1740 N N . LYS A 1 223 ? 13.046 -24.257 -22.225 1.00 71.69 223 LYS A N 1
ATOM 1741 C CA . LYS A 1 223 ? 11.684 -24.564 -22.709 1.00 71.69 223 LYS A CA 1
ATOM 1742 C C . LYS A 1 223 ? 10.707 -24.414 -21.536 1.00 71.69 223 LYS A C 1
ATOM 1744 O O . LYS A 1 223 ? 10.612 -25.339 -20.723 1.00 71.69 223 LYS A O 1
ATOM 1749 N N . PRO A 1 224 ? 10.029 -23.268 -21.372 1.00 70.06 224 PRO A N 1
ATOM 1750 C CA . PRO A 1 224 ? 9.197 -23.047 -20.201 1.00 70.06 224 PRO A CA 1
ATOM 1751 C C . PRO A 1 224 ? 7.951 -23.929 -20.228 1.00 70.06 224 PRO A C 1
ATOM 1753 O O . PRO A 1 224 ? 7.183 -23.900 -21.186 1.00 70.06 224 PRO A O 1
ATOM 1756 N N . GLY A 1 225 ? 7.736 -24.679 -19.145 1.00 75.62 225 GLY A N 1
ATOM 1757 C CA . GLY A 1 225 ? 6.466 -25.361 -18.897 1.00 75.62 225 GLY A CA 1
ATOM 1758 C C . GLY A 1 225 ? 5.310 -24.374 -18.650 1.00 75.62 225 GLY A C 1
ATOM 1759 O O . GLY A 1 225 ? 5.534 -23.163 -18.545 1.00 75.62 225 GLY A O 1
ATOM 1760 N N . PRO A 1 226 ? 4.071 -24.873 -18.495 1.00 80.56 226 PRO A N 1
ATOM 1761 C CA . PRO A 1 226 ? 2.882 -24.026 -18.360 1.00 80.56 226 PRO A CA 1
ATOM 1762 C C . PRO A 1 226 ? 2.920 -23.124 -17.114 1.00 80.56 226 PRO A C 1
ATOM 1764 O O . PRO A 1 226 ? 2.488 -21.975 -17.166 1.00 80.56 226 PRO A O 1
ATOM 1767 N N . PHE A 1 227 ? 3.508 -23.594 -16.009 1.00 78.81 227 PHE A N 1
ATOM 1768 C CA . PHE A 1 227 ? 3.549 -22.850 -14.744 1.00 78.81 227 PHE A CA 1
ATOM 1769 C C . PHE A 1 227 ? 4.402 -21.564 -14.797 1.00 78.81 227 PHE A C 1
ATOM 1771 O O . PHE A 1 227 ? 3.872 -20.503 -14.468 1.00 78.81 227 PHE A O 1
ATOM 1778 N N . PRO A 1 228 ? 5.681 -21.578 -15.239 1.00 77.44 228 PRO A N 1
ATOM 1779 C CA . PRO A 1 228 ? 6.448 -20.343 -15.427 1.00 77.44 228 PRO A CA 1
ATOM 1780 C C . PRO A 1 228 ? 5.784 -19.334 -16.373 1.00 77.44 228 PRO A C 1
ATOM 1782 O O . PRO A 1 228 ? 5.868 -18.134 -16.120 1.00 77.44 228 PRO A O 1
ATOM 1785 N N . ARG A 1 229 ? 5.098 -19.805 -17.427 1.00 74.94 229 ARG A N 1
ATOM 1786 C CA . ARG A 1 229 ? 4.351 -18.935 -18.353 1.00 74.94 229 ARG A CA 1
ATOM 1787 C C . ARG A 1 229 ? 3.169 -18.257 -17.663 1.00 74.94 229 ARG A C 1
ATOM 1789 O O . ARG A 1 229 ? 3.018 -17.047 -17.784 1.00 74.94 229 ARG A O 1
ATOM 1796 N N . ALA A 1 230 ? 2.382 -19.005 -16.891 1.00 79.44 230 ALA A N 1
ATOM 1797 C CA . ALA A 1 230 ? 1.273 -18.442 -16.124 1.00 79.44 230 ALA A CA 1
ATOM 1798 C C . ALA A 1 230 ? 1.759 -17.400 -15.101 1.00 79.44 230 ALA A C 1
ATOM 1800 O O . ALA A 1 230 ? 1.194 -16.315 -15.006 1.00 79.44 230 ALA A O 1
ATOM 1801 N N . LEU A 1 231 ? 2.854 -17.680 -14.384 1.00 79.12 231 LEU A N 1
ATOM 1802 C CA . LEU A 1 231 ? 3.442 -16.723 -13.439 1.00 79.12 231 LEU A CA 1
ATOM 1803 C C . LEU A 1 231 ? 3.953 -15.453 -14.133 1.00 79.12 231 LEU A C 1
ATOM 1805 O O . LEU A 1 231 ? 3.762 -14.354 -13.612 1.00 79.12 231 LEU A O 1
ATOM 1809 N N . ALA A 1 232 ? 4.572 -15.592 -15.306 1.00 75.56 232 ALA A N 1
ATOM 1810 C CA . ALA A 1 232 ? 4.986 -14.467 -16.138 1.00 75.56 232 ALA A CA 1
ATOM 1811 C C . ALA A 1 232 ? 3.785 -13.626 -16.600 1.00 75.56 232 ALA A C 1
ATOM 1813 O O . ALA A 1 232 ? 3.804 -12.405 -16.451 1.00 75.56 232 ALA A O 1
ATOM 1814 N N . HIS A 1 233 ? 2.720 -14.271 -17.082 1.00 73.38 233 HIS A N 1
ATOM 1815 C CA . HIS A 1 233 ? 1.490 -13.605 -17.515 1.00 73.38 233 HIS A CA 1
ATOM 1816 C C . HIS A 1 233 ? 0.794 -12.863 -16.363 1.00 73.38 233 HIS A C 1
ATOM 1818 O O . HIS A 1 233 ? 0.315 -11.744 -16.525 1.00 73.38 233 HIS A O 1
ATOM 1824 N N . CYS A 1 234 ? 0.801 -13.448 -15.165 1.00 73.62 234 CYS A N 1
ATOM 1825 C CA . CYS A 1 234 ? 0.276 -12.823 -13.953 1.00 73.62 234 CYS A CA 1
ATOM 1826 C C . CYS A 1 234 ? 1.213 -11.754 -13.355 1.00 73.62 234 CYS A C 1
ATOM 1828 O O . CYS A 1 234 ? 0.888 -11.163 -12.327 1.00 73.62 234 CYS A O 1
ATOM 1830 N N . GLY A 1 235 ? 2.377 -11.501 -13.964 1.00 72.88 235 GLY A N 1
ATOM 1831 C CA . GLY A 1 235 ? 3.311 -10.463 -13.530 1.00 72.88 235 GLY A CA 1
ATOM 1832 C C . GLY A 1 235 ? 4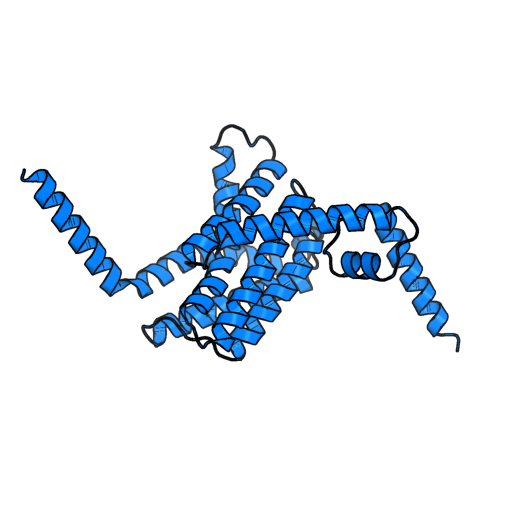.172 -10.816 -12.318 1.00 72.88 235 GLY A C 1
ATOM 1833 O O . GLY A 1 235 ? 4.857 -9.941 -11.792 1.00 72.88 235 GLY A O 1
ATOM 1834 N N . PHE A 1 236 ? 4.177 -12.077 -11.875 1.00 77.62 236 PHE A N 1
ATOM 1835 C CA . PHE A 1 236 ? 4.992 -12.538 -10.745 1.00 77.62 236 PHE A CA 1
ATOM 1836 C C . PHE A 1 236 ? 6.488 -12.622 -11.073 1.00 77.62 236 PHE A C 1
ATOM 1838 O O . PHE A 1 236 ? 7.310 -12.643 -10.160 1.00 77.62 236 PHE A O 1
ATOM 1845 N N . VAL A 1 237 ? 6.851 -12.634 -12.359 1.00 78.50 237 VAL A N 1
ATOM 1846 C CA . VAL A 1 237 ? 8.220 -12.907 -12.819 1.00 78.50 237 VAL A CA 1
ATOM 1847 C C . VAL A 1 237 ? 8.737 -11.786 -13.718 1.00 78.50 237 VAL A C 1
ATOM 1849 O O . VAL A 1 237 ? 8.005 -11.255 -14.553 1.00 78.50 237 VAL A O 1
ATOM 1852 N N . THR A 1 238 ? 10.017 -11.435 -13.580 1.00 71.69 238 THR A N 1
ATOM 1853 C CA . THR A 1 238 ? 10.730 -10.564 -14.516 1.00 71.69 238 THR A CA 1
ATOM 1854 C C . THR A 1 238 ? 10.947 -11.321 -15.815 1.00 71.69 238 THR A C 1
ATOM 1856 O O . THR A 1 238 ? 11.834 -12.163 -15.923 1.00 71.69 238 THR A O 1
ATOM 1859 N N . VAL A 1 239 ? 10.161 -11.001 -16.832 1.00 67.06 239 VAL A N 1
ATOM 1860 C CA . VAL A 1 239 ? 10.396 -11.521 -18.177 1.00 67.06 239 VAL A CA 1
ATOM 1861 C C . VAL A 1 239 ? 11.425 -10.619 -18.856 1.00 67.06 239 VAL A C 1
ATOM 1863 O O . VAL A 1 239 ? 11.227 -9.406 -18.942 1.00 67.06 239 VAL A O 1
ATOM 1866 N N . GLN A 1 240 ? 12.544 -11.185 -19.322 1.00 65.00 240 GLN A N 1
ATOM 1867 C CA . GLN A 1 240 ? 13.445 -10.437 -20.203 1.00 65.00 240 GLN A CA 1
ATOM 1868 C C . GLN A 1 240 ? 12.681 -10.034 -21.476 1.00 65.00 240 GLN A C 1
ATOM 1870 O O . GLN A 1 240 ? 11.917 -10.857 -21.979 1.00 65.00 240 GLN A O 1
ATOM 1875 N N . PRO A 1 241 ? 12.899 -8.831 -22.040 1.00 58.53 241 PRO A N 1
ATOM 1876 C CA . PRO A 1 241 ? 12.151 -8.341 -23.204 1.00 58.53 241 PRO A CA 1
ATOM 1877 C C . PRO A 1 241 ? 12.050 -9.353 -24.358 1.00 58.53 241 PRO A C 1
ATOM 1879 O O . PRO A 1 241 ? 10.964 -9.563 -24.886 1.00 58.53 241 PRO A O 1
ATOM 1882 N N . LYS A 1 242 ? 13.146 -10.078 -24.632 1.00 54.88 242 LYS A N 1
ATOM 1883 C CA . LYS A 1 242 ? 13.253 -11.135 -25.656 1.00 54.88 242 LYS A CA 1
ATOM 1884 C C . LYS A 1 242 ? 12.186 -12.239 -25.568 1.00 54.88 242 LYS A C 1
ATOM 1886 O O . LYS A 1 242 ? 11.868 -12.870 -26.562 1.00 54.88 242 LYS A O 1
ATOM 1891 N N . HIS A 1 243 ? 11.655 -12.505 -24.374 1.00 51.38 243 HIS A N 1
ATOM 1892 C CA . HIS A 1 243 ? 10.673 -13.570 -24.138 1.00 51.38 243 HIS A CA 1
ATOM 1893 C C . HIS A 1 243 ? 9.228 -13.067 -24.218 1.00 51.38 243 HIS A C 1
ATOM 1895 O O . HIS A 1 243 ? 8.309 -13.874 -24.313 1.00 51.38 243 HIS A O 1
ATOM 1901 N N . ARG A 1 244 ? 9.017 -11.745 -24.161 1.00 51.66 244 ARG A N 1
ATOM 1902 C CA . ARG A 1 244 ? 7.687 -11.130 -24.238 1.00 51.66 244 ARG A CA 1
ATOM 1903 C C . ARG A 1 244 ? 7.193 -11.064 -25.685 1.00 51.66 244 ARG A C 1
ATOM 1905 O O . ARG A 1 244 ? 6.047 -11.404 -25.935 1.00 51.66 244 ARG A O 1
ATOM 1912 N N . GLU A 1 245 ? 8.091 -10.740 -26.614 1.00 50.22 245 GLU A N 1
ATOM 1913 C CA . GLU A 1 245 ? 7.820 -10.735 -28.061 1.00 50.22 245 GLU A CA 1
ATOM 1914 C C . GLU A 1 245 ? 7.452 -12.140 -28.570 1.00 50.22 245 GLU A C 1
ATOM 1916 O O . GLU A 1 245 ? 6.473 -12.306 -29.294 1.00 50.22 245 GLU A O 1
ATOM 1921 N N . ASN A 1 246 ? 8.152 -13.180 -28.101 1.00 49.47 246 ASN A N 1
ATOM 1922 C CA . ASN A 1 246 ? 7.840 -14.566 -28.467 1.00 49.47 246 ASN A CA 1
ATOM 1923 C C . ASN A 1 246 ? 6.493 -15.041 -27.896 1.00 49.47 246 ASN A C 1
ATOM 1925 O O . ASN A 1 246 ? 5.766 -15.750 -28.576 1.00 49.47 246 ASN A O 1
ATOM 1929 N N . ALA A 1 247 ? 6.128 -14.636 -26.673 1.00 50.62 247 ALA A N 1
ATOM 1930 C CA . ALA A 1 247 ? 4.862 -15.043 -26.058 1.00 50.62 247 ALA A CA 1
ATOM 1931 C C . ALA A 1 247 ? 3.634 -14.395 -26.720 1.00 50.62 247 ALA A C 1
ATOM 1933 O O . ALA A 1 247 ? 2.588 -15.033 -26.804 1.00 50.62 247 ALA A O 1
ATOM 1934 N N . GLU A 1 248 ? 3.753 -13.146 -27.183 1.00 50.06 248 GLU A N 1
ATOM 1935 C CA . GLU A 1 248 ? 2.701 -12.480 -27.963 1.00 50.06 248 GLU A CA 1
ATOM 1936 C C . GLU A 1 248 ? 2.544 -13.143 -29.338 1.00 50.06 248 GLU A C 1
ATOM 1938 O O . GLU A 1 248 ? 1.421 -13.418 -29.749 1.00 50.06 248 GLU A O 1
ATOM 1943 N N . THR A 1 249 ? 3.659 -13.512 -29.979 1.00 51.09 249 THR A N 1
ATOM 1944 C CA . THR A 1 249 ? 3.661 -14.225 -31.268 1.00 51.09 249 THR A CA 1
ATOM 1945 C C . THR A 1 249 ? 3.060 -15.632 -31.146 1.00 51.09 249 THR A C 1
ATOM 1947 O O . THR A 1 249 ? 2.203 -16.007 -31.941 1.00 51.09 249 THR A O 1
ATOM 1950 N N . ASP A 1 250 ? 3.444 -16.399 -30.121 1.00 49.19 250 ASP A N 1
ATOM 1951 C CA . ASP A 1 250 ? 2.923 -17.752 -29.879 1.00 49.19 250 ASP A CA 1
ATOM 1952 C C . ASP A 1 250 ? 1.418 -17.727 -29.549 1.00 49.19 250 ASP A C 1
ATOM 1954 O O . ASP A 1 250 ? 0.662 -18.564 -30.036 1.00 49.19 250 ASP A O 1
ATOM 1958 N N . ALA A 1 251 ? 0.955 -16.737 -28.775 1.00 54.19 251 ALA A N 1
ATOM 1959 C CA . ALA A 1 251 ? -0.467 -16.574 -28.468 1.00 54.19 251 ALA A CA 1
ATOM 1960 C C . ALA A 1 251 ? -1.301 -16.204 -29.709 1.00 54.19 251 ALA A C 1
ATOM 1962 O O . ALA A 1 251 ? -2.457 -16.616 -29.817 1.00 54.19 251 ALA A O 1
ATOM 1963 N N . GLU A 1 252 ? -0.729 -15.447 -30.649 1.00 50.25 252 GLU A N 1
ATOM 1964 C CA . GLU A 1 252 ? -1.369 -15.101 -31.922 1.00 50.25 252 GLU A CA 1
ATOM 1965 C C . GLU A 1 252 ? -1.465 -16.314 -32.861 1.00 50.25 252 GLU A C 1
ATOM 1967 O O . GLU A 1 252 ? -2.495 -16.519 -33.507 1.00 50.25 252 GLU A O 1
ATOM 1972 N N . VAL A 1 253 ? -0.430 -17.161 -32.880 1.00 57.16 253 VAL A N 1
ATOM 1973 C CA . VAL A 1 253 ? -0.398 -18.420 -33.641 1.00 57.16 253 VAL A CA 1
ATOM 1974 C C . VAL A 1 253 ? -1.386 -19.442 -33.073 1.00 57.16 253 VAL A C 1
ATOM 1976 O O . VAL A 1 253 ? -2.159 -20.025 -33.834 1.00 57.16 253 VAL A O 1
ATOM 1979 N N . ASP A 1 254 ? -1.437 -19.612 -31.750 1.00 53.59 254 ASP A N 1
ATOM 1980 C CA . ASP A 1 254 ? -2.389 -20.518 -31.097 1.00 53.59 254 ASP A CA 1
ATOM 1981 C C . ASP A 1 254 ? -3.842 -20.040 -31.297 1.00 53.59 254 ASP A C 1
ATOM 1983 O O . ASP A 1 254 ? -4.732 -20.838 -31.596 1.00 53.59 254 ASP A O 1
ATOM 1987 N N . ALA A 1 255 ? -4.101 -18.729 -31.225 1.00 55.16 255 ALA A N 1
ATOM 1988 C CA . ALA A 1 255 ? -5.424 -18.162 -31.499 1.00 55.16 255 ALA A CA 1
ATOM 1989 C C . ALA A 1 255 ? -5.844 -18.278 -32.979 1.00 55.16 255 ALA A C 1
ATOM 1991 O O . ALA A 1 255 ? -7.040 -18.361 -33.277 1.00 55.16 255 ALA A O 1
ATOM 1992 N N . ALA A 1 256 ? -4.883 -18.285 -33.907 1.00 54.31 256 ALA A N 1
ATOM 1993 C CA . ALA A 1 256 ? -5.129 -18.525 -35.326 1.00 54.31 256 ALA A CA 1
ATOM 1994 C C . ALA A 1 256 ? -5.393 -20.011 -35.627 1.00 54.31 256 ALA A C 1
ATOM 1996 O O . ALA A 1 256 ? -6.257 -20.313 -36.450 1.00 54.31 256 ALA A O 1
ATOM 1997 N N . GLY A 1 257 ? -4.719 -20.930 -34.926 1.00 49.59 257 GLY A N 1
ATOM 1998 C CA . GLY A 1 257 ? -4.927 -22.377 -35.054 1.00 49.59 257 GLY A CA 1
ATOM 1999 C C . GLY A 1 257 ? -6.303 -22.850 -34.571 1.00 49.59 257 GLY A C 1
ATOM 2000 O O . GLY A 1 257 ? -6.880 -23.757 -35.158 1.00 49.59 257 GLY A O 1
ATOM 2001 N N . VAL A 1 258 ? -6.885 -22.185 -33.567 1.00 53.12 258 VAL A N 1
ATOM 2002 C CA . VAL A 1 258 ? -8.228 -22.503 -33.035 1.00 53.12 258 VAL A CA 1
ATOM 2003 C C . VAL A 1 258 ? -9.368 -22.080 -33.983 1.00 53.12 258 VAL A C 1
ATOM 2005 O O . VAL A 1 258 ? -10.501 -22.519 -33.821 1.00 53.12 258 VAL A O 1
ATOM 2008 N N . LYS A 1 259 ? -9.103 -21.249 -35.000 1.00 50.53 259 LYS A N 1
ATOM 2009 C CA . LYS A 1 259 ? -10.116 -20.807 -35.982 1.00 50.53 259 LYS A CA 1
ATOM 2010 C C . LYS A 1 259 ? -10.214 -21.690 -37.235 1.00 50.53 259 LYS A C 1
ATOM 2012 O O . LYS A 1 259 ? -10.957 -21.329 -38.147 1.00 50.53 259 LYS A O 1
ATOM 2017 N N . GLN A 1 260 ? -9.459 -22.788 -37.312 1.00 44.84 260 GLN A N 1
ATOM 2018 C CA . GLN A 1 260 ? -9.421 -23.676 -38.483 1.00 44.84 260 GLN A CA 1
ATOM 2019 C C . GLN A 1 260 ? -10.059 -25.062 -38.277 1.00 44.84 260 GLN A C 1
ATOM 2021 O O . GLN A 1 260 ? -9.939 -25.898 -39.171 1.00 44.84 260 GLN A O 1
ATOM 2026 N N . GLU A 1 261 ? -10.782 -25.289 -37.177 1.00 39.88 261 GLU A N 1
ATOM 2027 C CA . GLU A 1 261 ? -11.685 -26.447 -37.021 1.00 39.88 261 GLU A CA 1
ATOM 2028 C C . GLU A 1 261 ? -13.161 -26.048 -37.128 1.00 39.88 261 GLU A C 1
ATOM 2030 O O . GLU A 1 261 ? -13.552 -25.020 -36.525 1.00 39.88 261 GLU A O 1
#

Foldseek 3Di:
DVVVVVVVVVVVVVVVVCVVCVLVVVCCVVCVQCVVLLVVLVVCLVDCVNCVVLVHDSVLSVQLSVLLCVLQVVQSVCCVVVVDQAQDDPVNLVSQLSNLLSLLQRLLRDDFAPNLLLSLLSNLLSVLLNVLSVCSHVVSNSLSSLLSSLSSCLSRQLVVQLVCVVVDPPQPDSSSSNSCSSNVSQVVSNVVSVPVCRVVSSVVSSVVLSVVQVVLQVCLVDPHDPVSVVCSVSSSYDDDPVSVVVVVVVVVVVVVVVVPD